Protein AF-A0A914KLW6-F1 (afdb_monomer)

Solvent-accessible surface area (backbone atoms only — not comparable to full-atom values): 11906 Å² total; per-residue (Å²): 136,83,78,80,79,63,74,63,76,73,44,50,66,56,51,54,53,54,47,56,51,49,51,58,55,52,60,71,69,57,53,72,72,57,55,52,54,49,50,52,50,40,46,67,31,39,57,83,74,47,96,54,75,96,74,85,73,64,61,69,48,52,77,71,60,40,61,71,58,46,62,56,53,62,75,66,64,84,83,85,78,64,71,90,79,74,72,66,49,58,65,52,53,57,49,54,38,60,66,51,86,58,61,93,44,75,67,54,60,73,56,62,49,78,46,82,42,82,47,81,72,53,60,62,59,51,51,53,55,45,32,75,70,47,48,60,64,32,38,39,32,48,42,49,41,50,75,56,82,61,60,65,59,57,51,50,53,52,39,55,29,76,62,38,97,47,38,45,64,54,89,72,58,54,66,60,48,97,86,60,46,70,78,85,68,57,82,63,56,80,79,74,113

Mean predicted aligned error: 11.91 Å

Organism: Meloidogyne incognita (NCBI:txid6306)

Secondary structure (DSSP, 8-state):
--PPPPTHHHHHHHHHHHHHHHHHHHHTTS-HHHHHHHHHHHHHHHTTTS-S-TTS--HHHHHTT-HHHHHHHGGGPPP----SS---SHHHHHHHS---SS-SSHHHHHS--EEEEEE-S-HHHHHHHHHHH--TTSEEEEEE-TT---HHHHHHHHHHHHT-TTEE--SS-----TT--S----TTHHHH-

InterPro domains:
  IPR003406 Glycosyl transferase, family 14 [PF02485] (113-181)

Sequence (193 aa):
MIFPTSPIQVLLPQIVKSETKKENESKNNLKNGDLEKINEKIWNSIKNEIGHDKERIDCKKIIKGDESYVKLEAKSRLTYTDPTNLLMDCKSIKERNYFLEKPLSAEEGKYPLAYAKIVYESYRFLEAEFATNYHPQNWYCFAVDSKLEDEHFFQRIKALAKCFPNVIVPTKRYPVDSNGSFPIYCDLFSEIF

Structure (mmCIF, N/CA/C/O backbone):
data_AF-A0A914KLW6-F1
#
_entry.id   AF-A0A914KLW6-F1
#
loop_
_atom_site.group_PDB
_atom_site.id
_atom_site.type_symbol
_atom_site.label_atom_id
_atom_site.label_alt_id
_atom_site.label_comp_id
_atom_site.label_asym_id
_atom_site.label_entity_id
_atom_site.label_seq_id
_atom_site.pdbx_PDB_ins_code
_atom_site.Cartn_x
_atom_site.Cartn_y
_atom_site.Cartn_z
_atom_site.occupancy
_atom_site.B_iso_or_equiv
_atom_site.auth_seq_id
_atom_site.auth_comp_id
_atom_site.auth_asym_id
_atom_site.auth_atom_id
_atom_site.pdbx_PDB_model_num
ATOM 1 N N . MET A 1 1 ? -33.034 34.322 -21.729 1.00 32.62 1 MET A N 1
ATOM 2 C CA . MET A 1 1 ? -33.047 32.850 -21.849 1.00 32.62 1 MET A CA 1
ATOM 3 C C . MET A 1 1 ? -32.908 32.278 -20.451 1.00 32.62 1 MET A C 1
ATOM 5 O O . MET A 1 1 ? -31.902 32.537 -19.807 1.00 32.62 1 MET A O 1
ATOM 9 N N . ILE A 1 2 ? -33.955 31.626 -19.950 1.00 36.00 2 ILE A N 1
ATOM 10 C CA . ILE A 1 2 ? -33.973 30.966 -18.641 1.00 36.00 2 ILE A CA 1
ATOM 11 C C . ILE A 1 2 ? -33.525 29.528 -18.902 1.00 36.00 2 ILE A C 1
ATOM 13 O O . ILE A 1 2 ? -34.199 28.813 -19.640 1.00 36.00 2 ILE A O 1
ATOM 17 N N . PHE A 1 3 ? -32.371 29.127 -18.373 1.00 31.64 3 PHE A N 1
ATOM 18 C CA . PHE A 1 3 ? -31.964 27.723 -18.407 1.00 31.64 3 PHE A CA 1
ATOM 19 C C . PHE A 1 3 ? -32.866 26.939 -17.443 1.00 31.64 3 PHE A C 1
ATOM 21 O O . PHE A 1 3 ? -33.009 27.365 -16.293 1.00 31.64 3 PHE A O 1
ATOM 28 N N . PRO A 1 4 ? -33.497 25.828 -17.866 1.00 40.75 4 PRO A N 1
ATOM 29 C CA . PRO A 1 4 ? -34.246 24.989 -16.945 1.00 40.75 4 PRO A CA 1
ATOM 30 C C . PRO A 1 4 ? -33.264 24.391 -15.934 1.00 40.75 4 PRO A C 1
ATOM 32 O O . PRO A 1 4 ? -32.226 23.839 -16.301 1.00 40.75 4 PRO A O 1
ATOM 35 N N . THR A 1 5 ? -33.568 24.538 -14.648 1.00 44.38 5 THR A N 1
ATOM 36 C CA . THR A 1 5 ? -32.799 23.913 -13.576 1.00 44.38 5 THR A CA 1
ATOM 37 C C . THR A 1 5 ? -32.887 22.394 -13.715 1.00 44.38 5 THR A C 1
ATOM 39 O O . THR A 1 5 ? -33.970 21.816 -13.806 1.00 44.38 5 THR A O 1
ATOM 42 N N . SER A 1 6 ? -31.723 21.746 -13.771 1.00 44.47 6 SER A N 1
ATOM 43 C CA . SER A 1 6 ? -31.603 20.290 -13.837 1.00 44.47 6 SER A CA 1
ATOM 44 C C . SER A 1 6 ? -32.302 19.630 -12.629 1.00 44.47 6 SER A C 1
ATOM 46 O O . SER A 1 6 ? -32.130 20.114 -11.504 1.00 44.47 6 SER A O 1
ATOM 48 N N . PRO A 1 7 ? -33.030 18.505 -12.806 1.00 50.50 7 PRO A N 1
ATOM 49 C CA . PRO A 1 7 ? -33.687 17.759 -11.720 1.00 50.50 7 PRO A CA 1
ATOM 50 C C . PRO A 1 7 ? -32.747 17.337 -10.576 1.00 50.50 7 PRO A C 1
ATOM 52 O O . PRO A 1 7 ? -33.195 17.037 -9.470 1.00 50.50 7 PRO A O 1
ATOM 55 N N . ILE A 1 8 ? -31.435 17.342 -10.830 1.00 49.97 8 ILE A N 1
ATOM 56 C CA . ILE A 1 8 ? -30.377 16.952 -9.891 1.00 49.97 8 ILE A CA 1
ATOM 57 C C . ILE A 1 8 ? -30.377 17.837 -8.629 1.00 49.97 8 ILE A C 1
ATOM 59 O O . ILE A 1 8 ? -30.182 17.325 -7.526 1.00 49.97 8 ILE A O 1
ATOM 63 N N . GLN A 1 9 ? -30.686 19.136 -8.743 1.00 49.47 9 GLN A N 1
ATOM 64 C CA . GLN A 1 9 ? -30.630 20.067 -7.603 1.00 49.47 9 GLN A CA 1
ATOM 65 C C . GLN A 1 9 ? -31.695 19.776 -6.523 1.00 49.47 9 GLN A C 1
ATOM 67 O O . GLN A 1 9 ? -31.505 20.122 -5.359 1.00 49.47 9 GLN A O 1
ATOM 72 N N . VAL A 1 10 ? -32.809 19.131 -6.894 1.00 52.22 10 VAL A N 1
ATOM 73 C CA . VAL A 1 10 ? -33.928 18.810 -5.983 1.00 52.22 10 VAL A CA 1
ATOM 74 C C . VAL A 1 10 ? -33.718 17.462 -5.277 1.00 52.22 10 VAL A C 1
ATOM 76 O O . VAL A 1 10 ? -34.224 17.248 -4.175 1.00 52.22 10 VAL A O 1
ATOM 79 N N . LEU A 1 11 ? -32.936 16.562 -5.881 1.00 50.84 11 LEU A N 1
ATOM 80 C CA . LEU A 1 11 ? -32.676 15.210 -5.376 1.00 50.84 11 LEU A CA 1
ATOM 81 C C . LEU A 1 11 ? -31.502 15.136 -4.389 1.00 50.84 11 LEU A C 1
ATOM 83 O O . LEU A 1 11 ? -31.532 14.283 -3.504 1.00 50.84 11 LEU A O 1
ATOM 87 N N . LEU A 1 12 ? -30.520 16.045 -4.467 1.00 52.78 12 LEU A N 1
ATOM 88 C CA . LEU A 1 12 ? -29.364 16.074 -3.552 1.00 52.78 12 LEU A CA 1
ATOM 89 C C . LEU A 1 12 ? -29.751 16.001 -2.058 1.00 52.78 12 LEU A C 1
ATOM 91 O O . LEU A 1 12 ? -29.212 15.155 -1.349 1.00 52.78 12 LEU A O 1
ATOM 95 N N . PRO A 1 13 ? -30.706 16.804 -1.544 1.00 56.41 13 PRO A N 1
ATOM 96 C CA . PRO A 1 13 ? -31.060 16.772 -0.123 1.00 56.41 13 PRO A CA 1
ATOM 97 C C . PRO A 1 13 ? -31.747 15.469 0.312 1.00 56.41 13 PRO A C 1
ATOM 99 O O . PRO A 1 13 ? -31.635 15.071 1.470 1.00 56.41 13 PRO A O 1
ATOM 102 N N . GLN A 1 14 ? -32.484 14.815 -0.593 1.00 62.28 14 GLN A N 1
ATOM 103 C CA . GLN A 1 14 ? -33.165 13.540 -0.334 1.00 62.28 14 GLN A CA 1
ATOM 104 C C . GLN A 1 14 ? -32.163 12.378 -0.346 1.00 62.28 14 GLN A C 1
ATOM 106 O O . GLN A 1 14 ? -32.221 11.513 0.527 1.00 62.28 14 GLN A O 1
ATOM 111 N N . ILE A 1 15 ? -31.202 12.412 -1.277 1.00 55.88 15 ILE A N 1
ATOM 112 C CA . ILE A 1 15 ? -30.085 11.465 -1.358 1.00 55.88 15 ILE A CA 1
ATOM 113 C C . ILE A 1 15 ? -29.241 11.558 -0.083 1.00 55.88 15 ILE A C 1
ATOM 115 O O . ILE A 1 15 ? -29.131 10.562 0.626 1.00 55.88 15 ILE A O 1
ATOM 119 N N . VAL A 1 16 ? -28.808 12.763 0.304 1.00 63.12 16 VAL A N 1
ATOM 120 C CA . VAL A 1 16 ? -28.011 13.001 1.524 1.00 63.12 16 VAL A CA 1
ATOM 121 C C . VAL A 1 16 ? -28.753 12.558 2.796 1.00 63.12 16 VAL A C 1
ATOM 123 O O . VAL A 1 16 ? -28.163 11.955 3.695 1.00 63.12 16 VAL A O 1
ATOM 126 N N . LYS A 1 17 ? -30.072 12.788 2.895 1.00 66.06 17 LYS A N 1
ATOM 127 C CA . LYS A 1 17 ? -30.888 12.294 4.026 1.00 66.06 17 LYS A CA 1
ATOM 128 C C . LYS A 1 17 ? -31.033 10.768 4.042 1.00 66.06 17 LYS A C 1
ATOM 130 O O . LYS A 1 17 ? -31.065 10.162 5.111 1.00 66.06 17 LYS A O 1
ATOM 135 N N . SER A 1 18 ? -31.136 10.138 2.872 1.00 55.56 18 SER A N 1
ATOM 136 C CA . SER A 1 18 ? -31.194 8.676 2.757 1.00 55.56 18 SER A CA 1
ATOM 137 C C . SER A 1 18 ? -29.849 8.015 3.079 1.00 55.56 18 SER A C 1
ATOM 139 O O . SER A 1 18 ? -29.825 6.965 3.716 1.00 55.56 18 SER A O 1
ATOM 141 N N . GLU A 1 19 ? -28.739 8.663 2.717 1.00 61.16 19 GLU A N 1
ATOM 142 C CA . GLU A 1 19 ? -27.373 8.232 3.019 1.00 61.16 19 GLU A CA 1
ATOM 143 C C . GLU A 1 19 ? -27.079 8.356 4.513 1.00 61.16 19 GLU A C 1
ATOM 145 O O . GLU A 1 19 ? -26.687 7.375 5.130 1.00 61.16 19 GLU A O 1
ATOM 150 N N . THR A 1 20 ? -27.391 9.496 5.136 1.00 55.06 20 THR A N 1
ATOM 151 C CA . THR A 1 20 ? -27.219 9.691 6.592 1.00 55.06 20 THR A CA 1
ATOM 152 C C . THR A 1 20 ? -28.045 8.720 7.440 1.00 55.06 20 THR A C 1
ATOM 154 O O . THR A 1 20 ? -27.586 8.268 8.490 1.00 55.06 20 THR A O 1
ATOM 157 N N . LYS A 1 21 ? -29.252 8.342 6.996 1.00 59.78 21 LYS A N 1
ATOM 158 C CA . LYS A 1 21 ? -30.056 7.316 7.678 1.00 59.78 21 LYS A CA 1
ATOM 159 C C . LYS A 1 21 ? -29.432 5.918 7.547 1.00 59.78 21 LYS A C 1
ATOM 161 O O . LYS A 1 21 ? -29.350 5.208 8.546 1.00 59.78 21 LYS A O 1
ATOM 166 N N . LYS A 1 22 ? -28.934 5.560 6.358 1.00 56.97 22 LYS A N 1
ATOM 167 C CA . LYS A 1 22 ? -28.226 4.290 6.105 1.00 56.97 22 LYS A CA 1
ATOM 168 C C . LYS A 1 22 ? -26.886 4.207 6.839 1.00 56.97 22 LYS A C 1
ATOM 170 O O . LYS A 1 22 ? -26.521 3.146 7.333 1.00 56.97 22 LYS A O 1
ATOM 175 N N . GLU A 1 23 ? -26.175 5.323 6.970 1.00 50.00 23 GLU A N 1
ATOM 176 C CA . GLU A 1 23 ? -24.913 5.410 7.708 1.00 50.00 23 GLU A CA 1
ATOM 177 C C . GLU A 1 23 ? -25.120 5.161 9.213 1.00 50.00 23 GLU A C 1
ATOM 179 O O . GLU A 1 23 ? -24.320 4.477 9.849 1.00 50.00 23 GLU A O 1
ATOM 184 N N . ASN A 1 24 ? -26.233 5.643 9.777 1.00 50.47 24 ASN A N 1
ATOM 185 C CA . ASN A 1 24 ? -26.613 5.383 11.170 1.00 50.47 24 ASN A CA 1
ATOM 186 C C . ASN A 1 24 ? -27.075 3.932 11.407 1.00 50.47 24 ASN A C 1
ATOM 188 O O . ASN A 1 24 ? -26.832 3.387 12.481 1.00 50.47 24 ASN A O 1
ATOM 192 N N . GLU A 1 25 ? -27.690 3.279 10.416 1.00 51.94 25 GLU A N 1
ATOM 193 C CA . GLU A 1 25 ? -28.012 1.842 10.475 1.00 51.94 25 GLU A CA 1
ATOM 194 C C . GLU A 1 25 ? -26.761 0.958 10.319 1.00 51.94 25 GLU A C 1
ATOM 196 O O . GLU A 1 25 ? -26.616 -0.027 11.039 1.00 51.94 25 GLU A O 1
ATOM 201 N N . SER A 1 26 ? -25.809 1.339 9.461 1.00 51.53 26 SER A N 1
ATOM 202 C CA . SER A 1 26 ? -24.537 0.622 9.285 1.00 51.53 26 SER A CA 1
ATOM 203 C C . SER A 1 26 ? -23.619 0.740 10.515 1.00 51.53 26 SER A C 1
ATOM 205 O O . SER A 1 26 ? -23.047 -0.255 10.966 1.00 51.53 26 SER A O 1
ATOM 207 N N . LYS A 1 27 ? -23.569 1.918 11.161 1.00 49.56 27 LYS A N 1
ATOM 208 C CA . LYS A 1 27 ? -22.865 2.124 12.445 1.00 49.56 27 LYS A CA 1
ATOM 209 C C . LYS A 1 27 ? -23.425 1.274 13.592 1.00 49.56 27 LYS A C 1
ATOM 211 O O . LYS A 1 27 ? -22.680 0.946 14.507 1.00 49.56 27 LYS A O 1
ATOM 216 N N . ASN A 1 28 ? -24.697 0.873 13.533 1.00 49.56 28 ASN A N 1
ATOM 217 C CA . ASN A 1 28 ? -25.302 -0.024 14.524 1.00 49.56 28 ASN A CA 1
ATOM 218 C C . ASN A 1 28 ? -24.965 -1.511 14.299 1.00 49.56 28 ASN A C 1
ATOM 220 O O . ASN A 1 28 ? -25.184 -2.318 15.203 1.00 49.56 28 ASN A O 1
ATOM 224 N N . ASN A 1 29 ? -24.420 -1.882 13.133 1.00 54.28 29 ASN A N 1
ATOM 225 C CA . ASN A 1 29 ? -24.126 -3.276 12.782 1.00 54.28 29 ASN A CA 1
ATOM 226 C C . ASN A 1 29 ? -22.662 -3.693 13.018 1.00 54.28 29 ASN A C 1
ATOM 228 O O . ASN A 1 29 ? -22.408 -4.885 13.193 1.00 54.28 29 ASN A O 1
ATOM 232 N N . LEU A 1 30 ? -21.706 -2.758 13.100 1.00 54.00 30 LEU A N 1
ATOM 233 C CA . LEU A 1 30 ? -20.368 -3.046 13.634 1.00 54.00 30 LEU A CA 1
ATOM 234 C C . LEU A 1 30 ? -20.379 -2.888 15.156 1.00 54.00 30 LEU A C 1
ATOM 236 O O . LEU A 1 30 ? -20.439 -1.779 15.684 1.00 54.00 30 LEU A O 1
ATOM 240 N N . LYS A 1 31 ? -20.294 -4.002 15.888 1.00 57.22 31 LYS A N 1
ATOM 241 C CA . LYS A 1 31 ? -20.135 -3.947 17.345 1.00 57.22 31 LYS A CA 1
ATOM 242 C C . LYS A 1 31 ? -18.782 -3.306 17.666 1.00 57.22 31 LYS A C 1
ATOM 244 O O . LYS A 1 31 ? -17.772 -3.676 17.074 1.00 57.22 31 LYS A O 1
ATOM 249 N N . ASN A 1 32 ? -18.736 -2.412 18.658 1.00 56.81 32 ASN A N 1
ATOM 250 C CA . ASN A 1 32 ? -17.500 -1.743 19.104 1.00 56.81 32 ASN A CA 1
ATOM 251 C C . ASN A 1 32 ? -16.319 -2.712 19.346 1.00 56.81 32 ASN A C 1
ATOM 253 O O . ASN A 1 32 ? -15.172 -2.350 19.106 1.00 56.81 32 ASN A O 1
ATOM 257 N N . GLY A 1 33 ? -16.596 -3.960 19.743 1.00 58.53 33 GLY A N 1
ATOM 258 C CA . GLY A 1 33 ? -15.572 -4.991 19.944 1.00 58.53 33 GLY A CA 1
ATOM 259 C C . GLY A 1 33 ? -14.925 -5.548 18.666 1.00 58.53 33 GLY A C 1
ATOM 260 O O . GLY A 1 33 ? -13.844 -6.125 18.749 1.00 58.53 33 GLY A O 1
ATOM 261 N N . ASP A 1 34 ? -15.534 -5.393 17.488 1.00 70.25 34 ASP A N 1
ATOM 262 C CA . ASP A 1 34 ? -14.928 -5.818 16.216 1.00 70.25 34 ASP A CA 1
ATOM 263 C C . ASP A 1 34 ? -13.919 -4.777 15.712 1.00 70.25 34 ASP A C 1
ATOM 265 O O . ASP A 1 34 ? -12.837 -5.137 15.247 1.00 70.25 34 ASP A O 1
ATOM 269 N N . LEU A 1 35 ? -14.218 -3.488 15.904 1.00 67.12 35 LEU A N 1
ATOM 270 C CA . LEU A 1 35 ? -13.301 -2.381 15.615 1.00 67.12 35 LEU A CA 1
ATOM 271 C C . LEU A 1 35 ? -12.054 -2.426 16.504 1.00 67.12 35 LEU A C 1
ATOM 273 O O . LEU A 1 35 ? -10.942 -2.220 16.026 1.00 67.12 35 LEU A O 1
ATOM 277 N N . GLU A 1 36 ? -12.221 -2.748 17.785 1.00 74.69 36 GLU A N 1
ATOM 278 C CA . GLU A 1 36 ? -11.111 -2.851 18.735 1.00 74.69 36 GLU A CA 1
ATOM 279 C C . GLU A 1 36 ? -10.142 -3.986 18.360 1.00 74.69 36 GLU A C 1
ATOM 281 O O . GLU A 1 36 ? -8.925 -3.801 18.355 1.00 74.69 36 GLU A O 1
ATOM 286 N N . LYS A 1 37 ? -10.672 -5.132 17.912 1.00 75.00 37 LYS A N 1
ATOM 287 C CA . LYS A 1 37 ? -9.861 -6.248 17.393 1.00 75.00 37 LYS A CA 1
ATOM 288 C C . LYS A 1 37 ? -9.126 -5.894 16.103 1.00 75.00 37 LYS A C 1
ATOM 290 O O . LYS A 1 37 ? -7.990 -6.326 15.917 1.00 75.00 37 LYS A O 1
ATOM 295 N N . ILE A 1 38 ? -9.767 -5.148 15.203 1.00 73.44 38 ILE A N 1
ATOM 296 C CA . ILE A 1 38 ? -9.141 -4.675 13.962 1.00 73.44 38 ILE A CA 1
ATOM 297 C C . ILE A 1 38 ? -7.999 -3.708 14.289 1.00 73.44 38 ILE A C 1
ATOM 299 O O . ILE A 1 38 ? -6.893 -3.890 13.787 1.00 73.44 38 ILE A O 1
ATOM 303 N N . ASN A 1 39 ? -8.228 -2.748 15.188 1.00 75.12 39 ASN A N 1
ATOM 304 C CA . ASN A 1 39 ? -7.211 -1.788 15.618 1.00 75.12 39 ASN A CA 1
ATOM 305 C C . ASN A 1 39 ? -5.997 -2.475 16.254 1.00 75.12 39 ASN A C 1
ATOM 307 O O . ASN A 1 39 ? -4.862 -2.129 15.931 1.00 75.12 39 ASN A O 1
ATOM 311 N N . GLU A 1 40 ? -6.211 -3.486 17.099 1.00 78.75 40 GLU A N 1
ATOM 312 C CA . GLU A 1 40 ? -5.115 -4.267 17.680 1.00 78.75 40 GLU A CA 1
ATOM 313 C C . GLU A 1 40 ? -4.341 -5.066 16.623 1.00 78.75 40 GLU A C 1
ATOM 315 O O . GLU A 1 40 ? -3.112 -5.132 16.676 1.00 78.75 40 GLU A O 1
ATOM 320 N N . LYS A 1 41 ? -5.015 -5.643 15.620 1.00 74.56 41 LYS A N 1
ATOM 321 C CA . LYS A 1 41 ? -4.326 -6.308 14.502 1.00 74.56 41 LYS A CA 1
ATOM 322 C C . LYS A 1 41 ? -3.478 -5.325 13.695 1.00 74.56 41 LYS A C 1
ATOM 324 O O . LYS A 1 41 ? -2.305 -5.607 13.468 1.00 74.56 41 LYS A O 1
ATOM 329 N N . ILE A 1 42 ? -4.041 -4.171 13.330 1.00 74.88 42 ILE A N 1
ATOM 330 C CA . ILE A 1 42 ? -3.323 -3.101 12.621 1.00 74.88 42 ILE A CA 1
ATOM 331 C C . ILE A 1 42 ? -2.087 -2.682 13.420 1.00 74.88 42 ILE A C 1
ATOM 333 O O . ILE A 1 42 ? -0.983 -2.683 12.880 1.00 74.88 42 ILE A O 1
ATOM 337 N N . TRP A 1 43 ? -2.256 -2.387 14.715 1.00 71.94 43 TRP A N 1
ATOM 338 C CA . TRP A 1 43 ? -1.163 -1.983 15.599 1.00 71.94 43 TRP A CA 1
ATOM 339 C C . TRP A 1 43 ? -0.047 -3.031 15.645 1.00 71.94 43 TRP A C 1
ATOM 341 O O . TRP A 1 43 ? 1.130 -2.703 15.507 1.00 71.94 43 TRP A O 1
ATOM 351 N N . ASN A 1 44 ? -0.406 -4.306 15.797 1.00 72.25 44 ASN A N 1
ATOM 352 C CA . ASN A 1 44 ? 0.567 -5.390 15.869 1.00 72.25 44 ASN A CA 1
ATOM 353 C C . ASN A 1 44 ? 1.352 -5.606 14.567 1.00 72.25 44 ASN A C 1
ATOM 355 O O . ASN A 1 44 ? 2.504 -6.031 14.656 1.00 72.25 44 ASN A O 1
ATOM 359 N N . SER A 1 45 ? 0.771 -5.292 13.406 1.00 65.56 45 SER A N 1
ATOM 360 C CA . SER A 1 45 ? 1.467 -5.341 12.113 1.00 65.56 45 SER A CA 1
ATOM 361 C C . SER A 1 45 ? 2.486 -4.213 11.945 1.00 65.56 45 SER A C 1
ATOM 363 O O . SER A 1 45 ? 3.565 -4.446 11.410 1.00 65.56 45 SER A O 1
ATOM 365 N N . ILE A 1 46 ? 2.190 -3.005 12.438 1.00 67.81 46 ILE A N 1
ATOM 366 C CA . ILE A 1 46 ? 3.045 -1.829 12.198 1.00 67.81 46 ILE A CA 1
ATOM 367 C C . ILE A 1 46 ? 4.066 -1.563 13.311 1.00 67.81 46 ILE A C 1
ATOM 369 O O . ILE A 1 46 ? 5.102 -0.962 13.040 1.00 67.81 46 ILE A O 1
ATOM 373 N N . LYS A 1 47 ? 3.827 -2.026 14.548 1.00 66.56 47 LYS A N 1
ATOM 374 C CA . LYS A 1 47 ? 4.621 -1.673 15.748 1.00 66.56 47 LYS A CA 1
ATOM 375 C C . LYS A 1 47 ? 6.134 -1.905 15.645 1.00 66.56 47 LYS A C 1
ATOM 377 O O . LYS A 1 47 ? 6.880 -1.293 16.393 1.00 66.56 47 LYS A O 1
ATOM 382 N N . ASN A 1 48 ? 6.579 -2.805 14.767 1.00 61.16 48 ASN A N 1
ATOM 383 C CA . ASN A 1 48 ? 7.998 -3.127 14.594 1.00 61.16 48 ASN A CA 1
ATOM 384 C C . ASN A 1 48 ? 8.677 -2.281 13.501 1.00 61.16 48 ASN A C 1
ATOM 386 O O . ASN A 1 48 ? 9.901 -2.266 13.421 1.00 61.16 48 ASN A O 1
ATOM 390 N N . GLU A 1 49 ? 7.902 -1.608 12.647 1.00 60.25 49 GLU A N 1
ATOM 391 C CA . GLU A 1 49 ? 8.414 -0.761 11.560 1.00 60.25 49 GLU A CA 1
ATOM 392 C C . GLU A 1 49 ? 8.509 0.708 11.970 1.00 60.25 49 GLU A C 1
ATOM 394 O O . GLU A 1 49 ? 9.437 1.422 11.591 1.00 60.25 49 GLU A O 1
ATOM 399 N N . ILE A 1 50 ? 7.565 1.157 12.791 1.00 58.44 50 ILE A N 1
ATOM 400 C CA . ILE A 1 50 ? 7.679 2.415 13.513 1.00 58.44 50 ILE A CA 1
ATOM 401 C C . ILE A 1 50 ? 8.598 2.174 14.711 1.00 58.44 50 ILE A C 1
ATOM 403 O O . ILE A 1 50 ? 8.178 1.611 15.714 1.00 58.44 50 ILE A O 1
ATOM 407 N N . GLY A 1 51 ? 9.854 2.626 14.636 1.00 47.97 51 GLY A N 1
ATOM 408 C CA . GLY A 1 51 ? 10.764 2.748 15.788 1.00 47.97 51 GLY A CA 1
ATOM 409 C C . GLY A 1 51 ? 10.300 3.817 16.789 1.00 47.97 51 GLY A C 1
ATOM 410 O O . GLY A 1 51 ? 11.084 4.646 17.239 1.00 47.97 51 GLY A O 1
ATOM 411 N N . HIS A 1 52 ? 9.000 3.853 17.059 1.00 51.44 52 HIS A N 1
ATOM 412 C CA . HIS A 1 52 ? 8.302 4.838 17.851 1.00 51.44 52 HIS A CA 1
ATOM 413 C C . HIS A 1 52 ? 7.453 4.111 18.883 1.00 51.44 52 HIS A C 1
ATOM 415 O O . HIS A 1 52 ? 6.575 3.320 18.538 1.00 51.44 52 HIS A O 1
ATOM 421 N N . ASP A 1 53 ? 7.686 4.443 20.151 1.00 52.78 53 ASP A N 1
ATOM 422 C CA . ASP A 1 53 ? 6.709 4.194 21.200 1.00 52.78 53 ASP A CA 1
ATOM 423 C C . ASP A 1 53 ? 5.358 4.781 20.773 1.00 52.78 53 ASP A C 1
ATOM 425 O O . ASP A 1 53 ? 5.296 5.860 20.171 1.00 52.78 53 ASP A O 1
ATOM 429 N N . LYS A 1 54 ? 4.287 4.056 21.095 1.00 48.62 54 LYS A N 1
ATOM 430 C CA . LYS A 1 54 ? 2.863 4.234 20.733 1.00 48.62 54 LYS A CA 1
ATOM 431 C C . LYS A 1 54 ? 2.265 5.628 21.025 1.00 48.62 54 LYS A C 1
ATOM 433 O O . LYS A 1 54 ? 1.073 5.837 20.835 1.00 48.62 54 LYS A O 1
ATOM 438 N N . GLU A 1 55 ? 3.066 6.589 21.475 1.00 58.62 55 GLU A N 1
ATOM 439 C CA . GLU A 1 55 ? 2.637 7.699 22.325 1.00 58.62 55 GLU A CA 1
ATOM 440 C C . GLU A 1 55 ? 3.045 9.100 21.844 1.00 58.62 55 GLU A C 1
ATOM 442 O O . GLU A 1 55 ? 2.689 10.076 22.499 1.00 58.62 55 GLU A O 1
ATOM 447 N N . ARG A 1 56 ? 3.755 9.271 20.717 1.00 66.50 56 ARG A N 1
ATOM 448 C CA . ARG A 1 56 ? 4.207 10.629 20.342 1.00 66.50 56 ARG A CA 1
ATOM 449 C C . ARG A 1 56 ? 3.103 11.522 19.757 1.00 66.50 56 ARG A C 1
ATOM 451 O O . ARG A 1 56 ? 3.148 12.727 19.971 1.00 66.50 56 ARG A O 1
ATOM 458 N N . ILE A 1 57 ? 2.122 10.964 19.038 1.00 80.12 57 ILE A N 1
ATOM 459 C CA . ILE A 1 57 ? 1.149 11.762 18.270 1.00 80.12 57 ILE A CA 1
ATOM 460 C C . ILE A 1 57 ? -0.303 11.444 18.658 1.00 80.12 57 ILE A C 1
ATOM 462 O O . ILE A 1 57 ? -0.819 10.362 18.387 1.00 80.12 57 ILE A O 1
ATOM 466 N N . ASP A 1 58 ? -0.998 12.430 19.225 1.00 85.75 58 ASP A N 1
ATOM 467 C CA . ASP A 1 58 ? -2.434 12.404 19.500 1.00 85.75 58 ASP A CA 1
ATOM 468 C C . ASP A 1 58 ? -3.224 12.814 18.244 1.00 85.75 58 ASP A C 1
ATOM 470 O O . ASP A 1 58 ? -3.492 13.995 17.982 1.00 85.75 58 ASP A O 1
ATOM 474 N N . CYS A 1 59 ? -3.637 11.812 17.462 1.00 85.06 59 CYS A N 1
ATOM 475 C CA . CYS A 1 59 ? -4.435 12.013 16.251 1.00 85.06 59 CYS A CA 1
ATOM 476 C C . CYS A 1 59 ? -5.751 12.758 16.518 1.00 85.06 59 CYS A C 1
ATOM 478 O O . CYS A 1 59 ? -6.233 13.479 15.645 1.00 85.06 59 CYS A O 1
ATOM 480 N N . LYS A 1 60 ? -6.341 12.634 17.716 1.00 90.69 60 LYS A N 1
ATOM 481 C CA . LYS A 1 60 ? -7.605 13.305 18.044 1.00 90.69 60 LYS A CA 1
ATOM 482 C C . LYS A 1 60 ? -7.409 14.813 18.140 1.00 90.69 60 LYS A C 1
ATOM 484 O O . LYS A 1 60 ? -8.276 15.553 17.679 1.00 90.69 60 LYS A O 1
ATOM 489 N N . LYS A 1 61 ? -6.290 15.275 18.704 1.00 91.19 61 LYS A N 1
ATOM 490 C CA . LYS A 1 61 ? -5.939 16.705 18.731 1.00 91.19 61 LYS A CA 1
ATOM 491 C C . LYS A 1 61 ? -5.657 17.252 17.336 1.00 91.19 61 LYS A C 1
ATOM 493 O O . LYS A 1 61 ? -6.138 18.334 17.011 1.00 91.19 61 LYS A O 1
ATOM 498 N N . ILE A 1 62 ? -4.961 16.482 16.496 1.00 90.81 62 ILE A N 1
ATOM 499 C CA . ILE A 1 62 ? -4.685 16.869 15.103 1.00 90.81 62 ILE A CA 1
ATOM 500 C C . ILE A 1 62 ? -5.981 16.993 14.298 1.00 90.81 62 ILE A C 1
ATOM 502 O O . ILE A 1 62 ? -6.223 18.034 13.697 1.00 90.81 62 ILE A O 1
ATOM 506 N N . ILE A 1 63 ? -6.844 15.971 14.322 1.00 93.12 63 ILE A N 1
ATOM 507 C CA . ILE A 1 63 ? -8.109 15.958 13.565 1.00 93.12 63 ILE A CA 1
ATOM 508 C C . ILE A 1 63 ? -9.044 17.083 14.025 1.00 93.12 63 ILE A C 1
ATOM 510 O O . ILE A 1 63 ? -9.767 17.660 13.217 1.00 93.12 63 ILE A O 1
ATOM 514 N N . LYS A 1 64 ? -9.023 17.426 15.319 1.00 95.38 64 LYS A N 1
ATOM 515 C CA . LYS A 1 64 ? -9.792 18.551 15.868 1.00 95.38 64 LYS A CA 1
ATOM 516 C C . LYS A 1 64 ? -9.190 19.928 15.569 1.00 95.38 64 LYS A C 1
ATOM 518 O O . LYS A 1 64 ? -9.828 20.923 15.900 1.00 95.38 64 LYS A O 1
ATOM 523 N N . GLY A 1 65 ? -8.002 19.996 14.968 1.00 92.56 65 GLY A N 1
ATOM 524 C CA . GLY A 1 65 ? -7.356 21.253 14.603 1.00 92.56 65 GLY A CA 1
ATOM 525 C C . GLY A 1 65 ? -6.764 22.023 15.785 1.00 92.56 65 GLY A C 1
ATOM 526 O O . GLY A 1 65 ? -6.773 23.249 15.769 1.00 92.56 65 GLY A O 1
ATOM 527 N N . ASP A 1 66 ? -6.257 21.339 16.816 1.00 96.31 66 ASP A N 1
ATOM 528 C CA . ASP A 1 66 ? -5.514 21.998 17.899 1.00 96.31 66 ASP A CA 1
ATOM 529 C C . ASP A 1 66 ? -4.210 22.599 17.350 1.00 96.31 66 ASP A C 1
ATOM 531 O O . ASP A 1 66 ? -3.189 21.921 17.221 1.00 96.31 66 ASP A O 1
ATOM 535 N N . GLU A 1 67 ? -4.241 23.889 17.009 1.00 95.19 67 GLU A N 1
ATOM 536 C CA . GLU A 1 67 ? -3.103 24.582 16.406 1.00 95.19 67 GLU A CA 1
ATOM 537 C C . GLU A 1 67 ? -1.838 24.529 17.262 1.00 95.19 67 GLU A C 1
ATOM 539 O O . GLU A 1 67 ? -0.732 24.465 16.723 1.00 95.19 67 GLU A O 1
ATOM 544 N N . SER A 1 68 ? -1.988 24.599 18.588 1.00 94.38 68 SER A N 1
ATOM 545 C CA . SER A 1 68 ? -0.854 24.608 19.511 1.00 94.38 68 SER A CA 1
ATOM 546 C C . SER A 1 68 ? -0.124 23.269 19.470 1.00 94.38 68 SER A C 1
ATOM 548 O O . SER A 1 68 ? 1.104 23.224 19.364 1.00 94.38 68 SER A O 1
ATOM 550 N N . TYR A 1 69 ? -0.902 22.187 19.440 1.00 91.94 69 TYR A N 1
ATOM 551 C CA . TYR A 1 69 ? -0.407 20.829 19.333 1.00 91.94 69 TYR A CA 1
ATOM 552 C C . TYR A 1 69 ? 0.181 20.544 17.946 1.00 91.94 69 TYR A C 1
ATOM 554 O O . TYR A 1 69 ? 1.303 20.055 17.839 1.00 91.94 69 TYR A O 1
ATOM 562 N N . VAL A 1 70 ? -0.509 20.937 16.871 1.00 91.31 70 VAL A N 1
ATOM 563 C CA . VAL A 1 70 ? -0.025 20.751 15.492 1.00 91.31 70 VAL A CA 1
ATOM 564 C C . VAL A 1 70 ? 1.305 21.476 15.268 1.00 91.31 70 VAL A C 1
ATOM 566 O O . VAL A 1 70 ? 2.230 20.899 14.697 1.00 91.31 70 VAL A O 1
ATOM 569 N N . LYS A 1 71 ? 1.446 22.720 15.748 1.00 92.06 71 LYS A N 1
ATOM 570 C CA . LYS A 1 71 ? 2.705 23.484 15.648 1.00 92.06 71 LYS A CA 1
ATOM 571 C C . LYS A 1 71 ? 3.838 22.845 16.453 1.00 92.06 71 LYS A C 1
ATOM 573 O O . LYS A 1 71 ? 4.996 22.967 16.055 1.00 92.06 71 LYS A O 1
ATOM 578 N N . LEU A 1 72 ? 3.528 22.198 17.578 1.00 89.31 72 LEU A N 1
ATOM 579 C CA . LEU A 1 72 ? 4.507 21.471 18.382 1.00 89.31 72 LEU A CA 1
ATOM 580 C C . LEU A 1 72 ? 5.001 20.224 17.640 1.00 89.31 72 LEU A C 1
ATOM 582 O O . LEU A 1 72 ?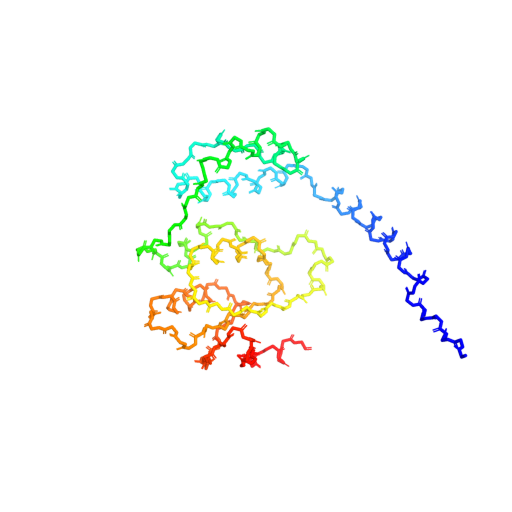 6.204 20.096 17.415 1.00 89.31 72 LEU A O 1
ATOM 586 N N . GLU A 1 73 ? 4.084 19.361 17.203 1.00 86.50 73 GLU A N 1
ATOM 587 C CA . GLU A 1 73 ? 4.424 18.098 16.535 1.00 86.50 73 GLU A CA 1
ATOM 588 C C . GLU A 1 73 ? 5.093 18.312 15.170 1.00 86.50 73 GLU A C 1
ATOM 590 O O . GLU A 1 73 ? 5.997 17.564 14.791 1.00 86.50 73 GLU A O 1
ATOM 595 N N . ALA A 1 74 ? 4.738 19.385 14.451 1.00 86.31 74 ALA A N 1
ATOM 596 C CA . ALA A 1 74 ? 5.347 19.730 13.166 1.00 86.31 74 ALA A CA 1
ATOM 597 C C . ALA A 1 74 ? 6.870 19.950 13.241 1.00 86.31 74 ALA A C 1
ATOM 599 O O . ALA A 1 74 ? 7.557 19.772 12.233 1.00 86.31 74 ALA A O 1
ATOM 600 N N . LYS A 1 75 ? 7.413 20.309 14.417 1.00 86.44 75 LYS A N 1
ATOM 601 C CA . LYS A 1 75 ? 8.864 20.474 14.632 1.00 86.44 75 LYS A CA 1
ATOM 602 C C . LYS A 1 75 ? 9.626 19.152 14.581 1.00 86.44 75 LYS A C 1
ATOM 604 O O . LYS A 1 75 ? 10.826 19.154 14.329 1.00 86.44 75 LYS A O 1
ATOM 609 N N . SER A 1 76 ? 8.943 18.037 14.813 1.00 80.50 76 SER A N 1
ATOM 610 C CA . SER A 1 76 ? 9.506 16.689 14.793 1.00 80.50 76 SER A CA 1
ATOM 611 C C . SER A 1 76 ? 8.810 15.820 13.759 1.00 80.50 76 SER A C 1
ATOM 613 O O . SER A 1 76 ? 8.331 14.729 14.066 1.00 80.50 76 SER A O 1
ATOM 615 N N . ARG A 1 77 ? 8.724 16.331 12.527 1.00 74.69 77 ARG A N 1
ATOM 616 C CA . ARG A 1 77 ? 8.131 15.589 11.419 1.00 74.69 77 ARG A CA 1
ATOM 617 C C . ARG A 1 77 ? 8.882 14.275 11.214 1.00 74.69 77 ARG A C 1
ATOM 619 O O . ARG A 1 77 ? 10.102 14.269 11.064 1.00 74.69 77 ARG A O 1
ATOM 626 N N . LEU A 1 78 ? 8.123 13.189 11.154 1.00 72.00 78 LEU A N 1
ATOM 627 C CA . LEU A 1 78 ? 8.639 11.885 10.773 1.00 72.00 78 LEU A CA 1
ATOM 628 C C . LEU A 1 78 ? 9.072 11.933 9.310 1.00 72.00 78 LEU A C 1
ATOM 630 O O . LEU A 1 78 ? 8.284 12.290 8.431 1.00 72.00 78 LEU A O 1
ATOM 634 N N . THR A 1 79 ? 10.330 11.600 9.056 1.00 70.31 79 THR A N 1
ATOM 635 C CA . THR A 1 79 ? 10.811 11.329 7.706 1.00 70.31 79 THR A CA 1
ATOM 636 C C . THR A 1 79 ? 10.635 9.847 7.426 1.00 70.31 79 THR A C 1
ATOM 638 O O . THR A 1 79 ? 10.858 9.000 8.289 1.00 70.31 79 THR A O 1
ATOM 641 N N . TYR A 1 80 ? 10.190 9.543 6.215 1.00 73.69 80 TYR A N 1
ATOM 642 C CA . TYR A 1 80 ? 9.970 8.183 5.769 1.00 73.69 80 TYR A CA 1
ATOM 643 C C . TYR A 1 80 ? 10.934 7.882 4.625 1.00 73.69 80 TYR A C 1
ATOM 645 O O . TYR A 1 80 ? 11.015 8.652 3.668 1.00 73.69 80 TYR A O 1
ATOM 653 N N . THR A 1 81 ? 11.672 6.784 4.737 1.00 80.00 81 THR A N 1
ATOM 654 C CA . THR A 1 81 ? 12.572 6.291 3.694 1.00 80.00 81 THR A CA 1
ATOM 655 C C . THR A 1 81 ? 12.164 4.875 3.317 1.00 80.00 81 THR A C 1
ATOM 657 O O . THR A 1 81 ? 11.916 4.036 4.184 1.00 80.00 81 THR A O 1
ATOM 660 N N . ASP A 1 82 ? 12.072 4.607 2.013 1.00 84.44 82 ASP A N 1
ATOM 661 C CA . ASP A 1 82 ? 11.745 3.269 1.520 1.00 84.44 82 ASP A CA 1
ATOM 662 C C . ASP A 1 82 ? 12.912 2.313 1.834 1.00 84.44 82 ASP A C 1
ATOM 664 O O . ASP A 1 82 ? 14.052 2.593 1.441 1.00 84.44 82 ASP A O 1
ATOM 668 N N . PRO A 1 83 ? 12.687 1.207 2.567 1.00 85.94 83 PRO A N 1
ATOM 669 C CA . PRO A 1 83 ? 13.749 0.263 2.882 1.00 85.94 83 PRO A CA 1
ATOM 670 C C . PRO A 1 83 ? 14.327 -0.369 1.612 1.00 85.94 83 PRO A C 1
ATOM 672 O O . PRO A 1 83 ? 13.602 -0.838 0.734 1.00 85.94 83 PRO A O 1
ATOM 675 N N . THR A 1 84 ? 15.655 -0.467 1.539 1.00 83.69 84 THR A N 1
ATOM 676 C CA . THR A 1 84 ? 16.369 -1.106 0.417 1.00 83.69 84 THR A CA 1
ATOM 677 C C . THR A 1 84 ? 16.185 -2.624 0.395 1.00 83.69 84 THR A C 1
ATOM 679 O O . THR A 1 84 ? 16.039 -3.214 -0.674 1.00 83.69 84 THR A O 1
ATOM 682 N N . ASN A 1 85 ? 16.097 -3.251 1.570 1.00 86.94 85 ASN A N 1
ATOM 683 C CA . ASN A 1 85 ? 15.872 -4.684 1.729 1.00 86.94 85 ASN A CA 1
ATOM 684 C C . ASN A 1 85 ? 14.501 -4.930 2.358 1.00 86.94 85 ASN A C 1
ATOM 686 O O . ASN A 1 85 ? 14.262 -4.553 3.503 1.00 86.94 85 ASN A O 1
ATOM 690 N N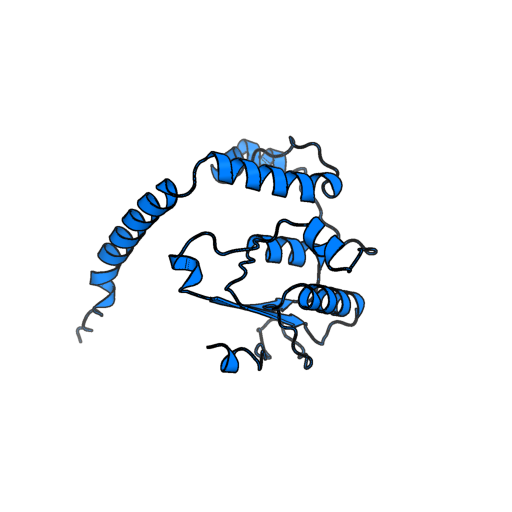 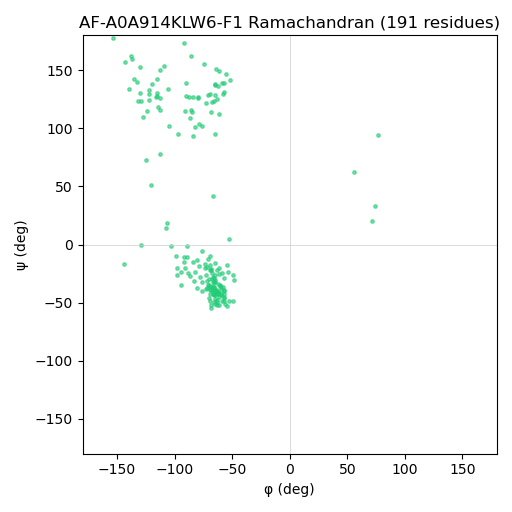. LEU A 1 86 ? 13.613 -5.576 1.606 1.00 90.00 86 LEU A N 1
ATOM 691 C CA . LEU A 1 86 ? 12.260 -5.902 2.040 1.00 90.00 86 LEU A CA 1
ATOM 692 C C . LEU A 1 86 ? 11.904 -7.309 1.554 1.00 90.00 86 LEU A C 1
ATOM 694 O O . LEU A 1 86 ? 12.152 -7.643 0.396 1.00 90.00 86 LEU A O 1
ATOM 698 N N . LEU A 1 87 ? 11.336 -8.140 2.428 1.00 93.75 87 LEU A N 1
ATOM 699 C CA . LEU A 1 87 ? 10.883 -9.482 2.054 1.00 93.75 87 LEU A CA 1
ATOM 700 C C . LEU A 1 87 ? 9.617 -9.387 1.195 1.00 93.75 87 LEU A C 1
ATOM 702 O O . LEU A 1 87 ? 8.613 -8.822 1.621 1.00 93.75 87 LEU A O 1
ATOM 706 N N . MET A 1 88 ? 9.656 -9.935 -0.016 1.00 95.69 88 MET A N 1
ATOM 707 C CA . MET A 1 88 ? 8.587 -9.763 -1.011 1.00 95.69 88 MET A CA 1
ATOM 708 C C . MET A 1 88 ? 7.727 -11.014 -1.226 1.00 95.69 88 MET A C 1
ATOM 710 O O . MET A 1 88 ? 6.985 -11.090 -2.201 1.00 95.69 88 MET A O 1
ATOM 714 N N . ASP A 1 89 ? 7.814 -12.007 -0.341 1.00 96.75 89 ASP A N 1
ATOM 715 C CA . ASP A 1 89 ? 6.874 -13.126 -0.343 1.00 96.75 89 ASP A CA 1
ATOM 716 C C . ASP A 1 89 ? 5.502 -12.698 0.211 1.00 96.75 89 ASP A C 1
ATOM 718 O O . ASP A 1 89 ? 5.380 -11.745 0.986 1.00 96.75 89 ASP A O 1
ATOM 722 N N . CYS A 1 90 ? 4.444 -13.411 -0.182 1.00 96.94 90 CYS A N 1
ATOM 723 C CA . CYS A 1 90 ? 3.079 -13.016 0.159 1.00 96.94 90 CYS A CA 1
ATOM 724 C C . CYS A 1 90 ? 2.765 -13.058 1.650 1.00 96.94 90 CYS A C 1
ATOM 726 O O . CYS A 1 90 ? 1.885 -12.319 2.087 1.00 96.94 90 CYS A O 1
ATOM 728 N N . LYS A 1 91 ? 3.459 -13.900 2.423 1.00 94.88 91 LYS A N 1
ATOM 729 C CA . LYS A 1 91 ? 3.292 -13.924 3.872 1.00 94.88 91 LYS A CA 1
ATOM 730 C C . LYS A 1 91 ? 3.845 -12.625 4.454 1.00 94.88 91 LYS A C 1
ATOM 732 O O . LYS A 1 91 ? 3.098 -11.903 5.103 1.00 94.88 91 LYS A O 1
ATOM 737 N N . SER A 1 92 ? 5.082 -12.268 4.111 1.00 94.00 92 SER A N 1
ATOM 738 C CA . SER A 1 92 ? 5.707 -11.018 4.553 1.00 94.00 92 SER A CA 1
ATOM 739 C C . SER A 1 92 ? 4.903 -9.776 4.151 1.00 94.00 92 SER A C 1
ATOM 741 O O . SER A 1 92 ? 4.676 -8.903 4.982 1.00 94.00 92 SER A O 1
ATOM 743 N N . ILE A 1 93 ? 4.420 -9.698 2.904 1.00 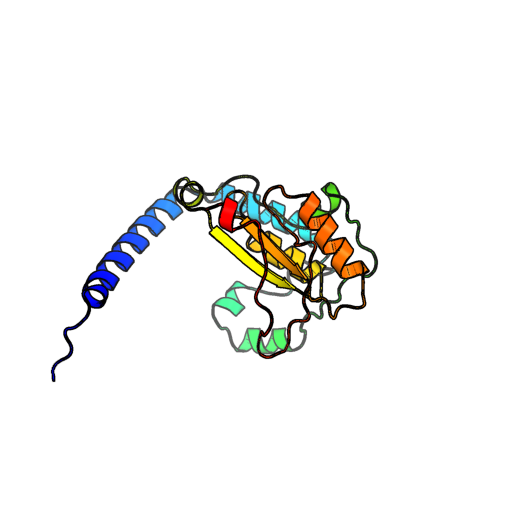94.81 93 ILE A N 1
ATOM 744 C CA . ILE A 1 93 ? 3.582 -8.579 2.427 1.00 94.81 93 ILE A CA 1
ATOM 745 C C . ILE A 1 93 ? 2.301 -8.447 3.262 1.00 94.81 93 ILE A C 1
ATOM 747 O O . ILE A 1 93 ? 1.964 -7.350 3.706 1.00 94.81 93 ILE A O 1
ATOM 751 N N . LYS A 1 94 ? 1.590 -9.560 3.486 1.00 92.12 94 LYS A N 1
ATOM 752 C CA . LYS A 1 94 ? 0.322 -9.576 4.232 1.00 92.12 94 LYS A CA 1
ATOM 753 C C . LYS A 1 94 ? 0.497 -9.389 5.738 1.00 92.12 94 LYS A C 1
ATOM 755 O O . LYS A 1 94 ? -0.465 -9.030 6.399 1.00 92.12 94 LYS A O 1
ATOM 760 N N . GLU A 1 95 ? 1.683 -9.643 6.286 1.00 90.06 95 GLU A N 1
ATOM 761 C CA . GLU A 1 95 ? 1.972 -9.429 7.709 1.00 90.06 95 GLU A CA 1
ATOM 762 C C . GLU A 1 95 ? 2.348 -7.970 8.014 1.00 90.06 95 GLU A C 1
ATOM 764 O O . GLU A 1 95 ? 2.006 -7.476 9.092 1.00 90.06 95 GLU A O 1
ATOM 769 N N . ARG A 1 96 ? 2.980 -7.259 7.064 1.00 89.44 96 ARG A N 1
ATOM 770 C CA . ARG A 1 96 ? 3.381 -5.845 7.222 1.00 89.44 96 ARG A CA 1
ATOM 771 C C . ARG A 1 96 ? 2.220 -4.871 7.372 1.00 89.44 96 ARG A C 1
ATOM 773 O O . ARG A 1 96 ? 2.360 -3.832 8.011 1.00 89.44 96 ARG A O 1
ATOM 780 N N . ASN A 1 97 ? 1.078 -5.176 6.765 1.00 88.88 97 ASN A N 1
ATOM 781 C CA . ASN A 1 97 ? -0.113 -4.340 6.852 1.00 88.88 97 ASN A CA 1
ATOM 782 C C . ASN A 1 97 ? -1.345 -5.211 7.058 1.00 88.88 97 ASN A C 1
ATOM 784 O O . ASN A 1 97 ? -1.359 -6.388 6.719 1.00 88.88 97 ASN A O 1
ATOM 788 N N . TYR A 1 98 ? -2.413 -4.611 7.564 1.00 87.81 98 TYR A N 1
ATOM 789 C CA . TYR A 1 98 ? -3.686 -5.299 7.692 1.00 87.81 98 TYR A CA 1
ATOM 790 C C . TYR A 1 98 ? -4.487 -5.190 6.390 1.00 87.81 98 TYR A C 1
ATOM 792 O O . TYR A 1 98 ? -4.898 -4.096 6.011 1.00 87.81 98 TYR A O 1
ATOM 800 N N . PHE A 1 99 ? -4.729 -6.322 5.726 1.00 90.94 99 PHE A N 1
ATOM 801 C CA . PHE A 1 99 ? -5.575 -6.405 4.532 1.00 90.94 99 PHE A CA 1
ATOM 802 C C . PHE A 1 99 ? -6.916 -7.055 4.867 1.00 90.94 99 PHE A C 1
ATOM 804 O O . PHE A 1 99 ? -6.966 -8.102 5.514 1.00 90.94 99 PHE A O 1
ATOM 811 N N . LEU A 1 100 ? -8.011 -6.456 4.400 1.00 90.69 100 LEU A N 1
ATOM 812 C CA . LEU A 1 100 ? -9.347 -7.017 4.574 1.00 90.69 100 LEU A CA 1
ATOM 813 C C . LEU A 1 100 ? -9.532 -8.285 3.734 1.00 90.69 100 LEU A C 1
ATOM 815 O O . LEU A 1 100 ? -9.296 -8.294 2.530 1.00 90.69 100 LEU A O 1
ATOM 819 N N . GLU A 1 101 ? -10.009 -9.355 4.364 1.00 89.94 101 GLU A N 1
ATOM 820 C CA . GLU A 1 101 ? -10.248 -10.641 3.691 1.00 89.94 101 GLU A CA 1
ATOM 821 C C . GLU A 1 101 ? -11.669 -10.768 3.125 1.00 89.94 101 GLU A C 1
ATOM 823 O O . GLU A 1 101 ? -11.915 -11.581 2.238 1.00 89.94 101 GLU A O 1
ATOM 828 N N . LYS A 1 102 ? -12.615 -9.961 3.624 1.00 90.81 102 LYS A N 1
ATOM 829 C CA . LYS A 1 102 ? -14.017 -9.941 3.181 1.00 90.81 102 LYS A CA 1
ATOM 830 C C . LYS A 1 102 ? -14.584 -8.512 3.175 1.00 90.81 102 LYS A C 1
ATOM 832 O O . LYS A 1 102 ? -14.063 -7.677 3.919 1.00 90.81 102 LYS A O 1
ATOM 837 N N . PRO A 1 103 ? -15.643 -8.232 2.389 1.00 91.38 103 PRO A N 1
ATOM 838 C CA . PRO A 1 103 ? -16.369 -6.963 2.467 1.00 91.38 103 PRO A CA 1
ATOM 839 C C . PRO A 1 103 ? -16.869 -6.697 3.894 1.00 91.38 103 PRO A C 1
ATOM 841 O O . PRO A 1 103 ? -17.209 -7.645 4.614 1.00 91.38 103 PRO A O 1
ATOM 844 N N . LEU A 1 104 ? -16.925 -5.428 4.309 1.00 89.19 104 LEU A N 1
ATOM 845 C CA . LEU A 1 104 ? -17.385 -5.064 5.654 1.00 89.19 104 LEU A CA 1
ATOM 846 C C . LEU A 1 104 ? -18.914 -5.012 5.734 1.00 89.19 104 LEU A C 1
ATOM 848 O O . LEU A 1 104 ? -19.475 -5.200 6.812 1.00 89.19 104 LEU A O 1
ATOM 852 N N . SER A 1 105 ? -19.587 -4.805 4.599 1.00 90.00 105 SER A N 1
ATOM 853 C CA . SER A 1 105 ? -21.046 -4.803 4.495 1.00 90.00 105 SER A CA 1
ATOM 854 C C . SER A 1 105 ? -21.555 -5.534 3.246 1.00 90.00 105 SER A C 1
ATOM 856 O O . SER A 1 105 ? -20.816 -5.787 2.289 1.00 90.00 105 SER A O 1
ATOM 858 N N . ALA A 1 106 ? -22.841 -5.894 3.254 1.00 91.88 106 ALA A N 1
ATOM 859 C CA . ALA A 1 106 ? -23.491 -6.515 2.100 1.00 91.88 106 ALA A CA 1
ATOM 860 C C . ALA A 1 106 ? -23.669 -5.514 0.948 1.00 91.88 106 ALA A C 1
ATOM 862 O O . ALA A 1 106 ? -23.683 -5.904 -0.217 1.00 91.88 106 ALA A O 1
ATOM 863 N N . GLU A 1 107 ? -23.812 -4.233 1.279 1.00 92.31 107 GLU A N 1
ATOM 864 C CA . GLU A 1 107 ? -23.883 -3.120 0.345 1.00 92.31 107 GLU A CA 1
ATOM 865 C C . GLU A 1 107 ? -22.558 -2.974 -0.405 1.00 92.31 107 GLU A C 1
ATOM 867 O O . GLU A 1 107 ? -22.555 -3.006 -1.631 1.00 92.31 107 GLU A O 1
ATOM 872 N N . GLU A 1 108 ? -21.431 -2.914 0.310 1.00 91.62 108 GLU A N 1
ATOM 873 C CA . GLU A 1 108 ? -20.094 -2.862 -0.296 1.00 91.62 108 GLU A CA 1
ATOM 874 C C 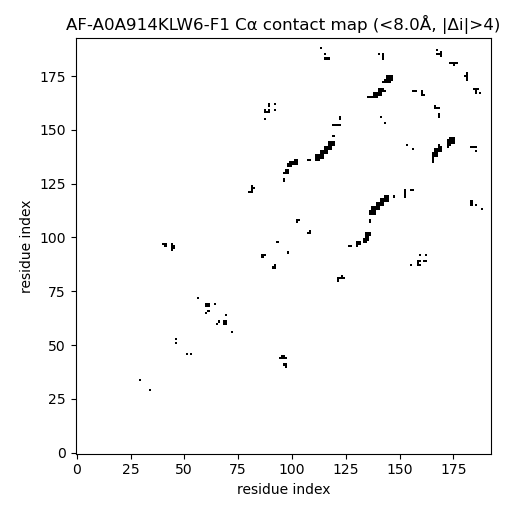. GLU A 1 108 ? -19.837 -4.051 -1.225 1.00 91.62 108 GLU A C 1
ATOM 876 O O . GLU A 1 108 ? -19.324 -3.877 -2.326 1.00 91.62 108 GLU A O 1
ATOM 881 N N . GLY A 1 109 ? -20.238 -5.259 -0.813 1.00 92.00 109 GLY A N 1
ATOM 882 C CA . GLY A 1 109 ? -20.090 -6.464 -1.632 1.00 92.00 109 GLY A CA 1
ATOM 883 C C . GLY A 1 109 ? -20.884 -6.438 -2.945 1.00 92.00 109 GLY A C 1
ATOM 884 O O . GLY A 1 109 ? -20.532 -7.159 -3.874 1.00 92.00 109 GLY A O 1
ATOM 885 N N . LYS A 1 110 ? -21.939 -5.618 -3.044 1.00 94.75 110 LYS A N 1
ATOM 886 C CA . LYS A 1 110 ? -22.757 -5.454 -4.261 1.00 94.75 110 LYS A CA 1
ATOM 887 C C . LYS A 1 110 ? -22.271 -4.326 -5.174 1.00 94.75 110 LYS A C 1
ATOM 889 O O . LYS A 1 110 ? -22.753 -4.231 -6.299 1.00 94.75 110 LYS A O 1
ATOM 894 N N . TYR A 1 111 ? -21.349 -3.488 -4.702 1.00 93.19 111 TYR A N 1
ATOM 895 C CA . TYR A 1 111 ? -20.837 -2.323 -5.422 1.00 93.19 111 TYR A CA 1
ATOM 896 C C . TYR A 1 111 ? -19.305 -2.386 -5.540 1.00 93.19 111 TYR A C 1
ATOM 898 O O . TYR A 1 111 ? -18.607 -1.633 -4.858 1.00 93.19 111 TYR A O 1
ATOM 906 N N . PRO A 1 112 ? -18.765 -3.284 -6.387 1.00 92.38 112 PRO A N 1
ATOM 907 C CA . PRO A 1 112 ? -17.329 -3.351 -6.630 1.00 92.38 112 PRO A CA 1
ATOM 908 C C . PRO A 1 112 ? -16.830 -2.073 -7.318 1.00 92.38 112 PRO A C 1
ATOM 910 O O . PRO A 1 112 ? -17.461 -1.562 -8.244 1.00 92.38 112 PRO A O 1
ATOM 913 N N . LEU A 1 113 ? -15.675 -1.572 -6.880 1.00 93.75 113 LEU A N 1
ATOM 914 C CA . LEU A 1 113 ? -15.002 -0.409 -7.463 1.00 93.75 113 LEU A CA 1
ATOM 915 C C . LEU A 1 113 ? -13.738 -0.826 -8.214 1.00 93.75 113 LEU A C 1
ATOM 917 O O . LEU A 1 113 ? -13.103 -1.818 -7.860 1.00 93.75 113 LEU A O 1
ATOM 921 N N . ALA A 1 114 ? -13.331 -0.031 -9.204 1.00 93.31 114 ALA A N 1
ATOM 922 C CA . ALA A 1 114 ? -12.030 -0.155 -9.855 1.00 93.31 114 ALA A CA 1
ATOM 923 C C . ALA A 1 114 ? -11.156 1.075 -9.609 1.00 93.31 114 ALA A C 1
ATOM 925 O O . ALA A 1 114 ? -11.572 2.210 -9.837 1.00 93.31 114 ALA A O 1
ATOM 926 N N . TYR A 1 115 ? -9.918 0.828 -9.186 1.00 93.19 115 TYR A N 1
ATOM 927 C CA . TYR A 1 115 ? -8.894 1.839 -8.960 1.00 93.19 115 TYR A CA 1
ATOM 928 C C . TYR A 1 115 ? -7.769 1.674 -9.967 1.00 93.19 115 TYR A C 1
ATOM 930 O O . TYR A 1 115 ? -7.152 0.615 -10.049 1.00 93.19 115 TYR A O 1
ATOM 938 N N . ALA A 1 116 ? -7.448 2.745 -10.679 1.00 91.50 116 ALA A N 1
ATOM 939 C CA . ALA A 1 116 ? -6.312 2.794 -11.582 1.00 91.50 116 ALA A CA 1
ATOM 940 C C . ALA A 1 116 ? -5.302 3.810 -11.030 1.00 91.50 116 ALA A C 1
ATOM 942 O O . ALA A 1 116 ? -5.638 4.981 -10.855 1.00 91.50 116 ALA A O 1
ATOM 943 N N . LYS A 1 117 ? -4.089 3.358 -10.701 1.00 91.44 117 LYS A N 1
ATOM 944 C CA . LYS A 1 117 ? -3.042 4.185 -10.086 1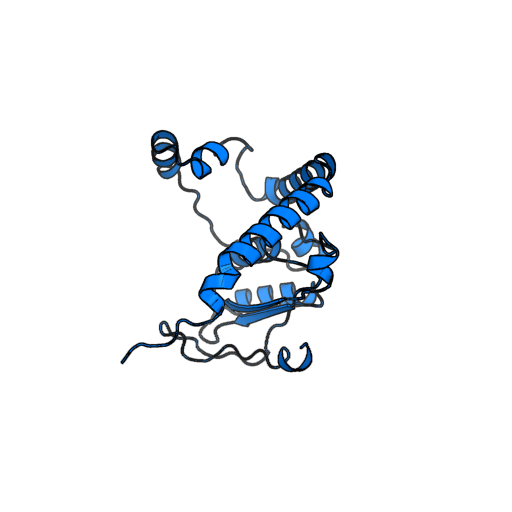.00 91.44 117 LYS A CA 1
ATOM 945 C C . LYS A 1 117 ? -1.788 4.187 -10.949 1.00 91.44 117 LYS A C 1
ATOM 947 O O . LYS A 1 117 ? -1.284 3.124 -11.306 1.00 91.44 117 LYS A O 1
ATOM 952 N N . ILE A 1 118 ? -1.274 5.381 -11.237 1.00 91.06 118 ILE A N 1
ATOM 953 C CA . ILE A 1 118 ? 0.066 5.565 -11.802 1.00 91.06 118 ILE A CA 1
ATOM 954 C C . ILE A 1 118 ? 1.042 5.650 -10.642 1.00 91.06 118 ILE A C 1
ATOM 956 O O . ILE A 1 118 ? 0.830 6.437 -9.720 1.00 91.06 118 ILE A O 1
ATOM 960 N N . VAL A 1 119 ? 2.089 4.833 -10.671 1.00 92.44 119 VAL A N 1
ATOM 961 C CA . VAL A 1 119 ? 3.038 4.722 -9.562 1.00 92.44 119 VAL A CA 1
ATOM 962 C C . VAL A 1 119 ? 4.469 4.708 -10.074 1.00 92.44 119 VAL A C 1
ATOM 964 O O . VAL A 1 119 ? 4.753 4.130 -11.127 1.00 92.44 119 VAL A O 1
ATOM 967 N N . TYR A 1 120 ? 5.368 5.356 -9.332 1.00 90.81 120 TYR A N 1
ATOM 968 C CA . TYR A 1 120 ? 6.759 5.476 -9.756 1.00 90.81 120 TYR A CA 1
ATOM 969 C C . TYR A 1 120 ? 7.801 5.409 -8.623 1.00 90.81 120 TYR A C 1
ATOM 971 O O . TYR A 1 120 ? 8.955 5.121 -8.893 1.00 90.81 120 TYR A O 1
ATOM 979 N N . GLU A 1 121 ? 7.455 5.591 -7.349 1.00 90.50 121 GLU A N 1
ATOM 980 C CA . GLU A 1 121 ? 8.449 5.487 -6.269 1.00 90.50 121 GLU A CA 1
ATOM 981 C C . GLU A 1 121 ? 7.827 5.095 -4.925 1.00 90.50 121 GLU A C 1
ATOM 983 O O . GLU A 1 121 ? 6.607 4.961 -4.808 1.00 90.50 121 GLU A O 1
ATOM 988 N N . SER A 1 122 ? 8.673 4.938 -3.899 1.00 90.12 122 SER A N 1
ATOM 989 C CA . SER A 1 122 ? 8.270 4.742 -2.498 1.00 90.12 122 SER A CA 1
ATOM 990 C C . SER A 1 122 ? 7.325 3.550 -2.283 1.00 90.12 122 SER A C 1
ATOM 992 O O . SER A 1 122 ? 6.195 3.699 -1.812 1.00 90.12 122 SER A O 1
ATOM 994 N N . TYR A 1 123 ? 7.797 2.339 -2.593 1.00 93.44 123 TYR A N 1
ATOM 995 C CA . TYR A 1 123 ? 7.014 1.103 -2.538 1.00 93.44 123 TYR A CA 1
ATOM 996 C C . TYR A 1 123 ? 6.322 0.895 -1.191 1.00 93.44 123 TYR A C 1
ATOM 998 O O . TYR A 1 123 ? 5.133 0.592 -1.153 1.00 93.44 123 TYR A O 1
ATOM 1006 N N . ARG A 1 124 ? 7.032 1.038 -0.069 1.00 90.75 124 ARG A N 1
ATOM 1007 C CA . ARG A 1 124 ? 6.438 0.712 1.234 1.00 90.75 124 ARG A CA 1
ATOM 1008 C C . ARG A 1 124 ? 5.404 1.755 1.690 1.00 90.75 124 ARG A C 1
ATOM 1010 O O . ARG A 1 124 ? 4.455 1.366 2.373 1.00 90.75 124 ARG A O 1
ATOM 1017 N N . PHE A 1 125 ? 5.494 3.013 1.241 1.00 90.94 125 PHE A N 1
ATOM 1018 C CA . PHE A 1 125 ? 4.398 3.985 1.387 1.00 90.94 125 PHE A CA 1
ATOM 1019 C C . PHE A 1 125 ? 3.176 3.559 0.564 1.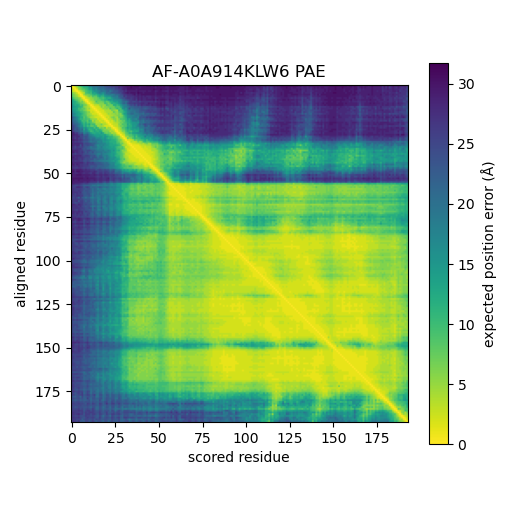00 90.94 125 PHE A C 1
ATOM 1021 O O . PHE A 1 125 ? 2.077 3.459 1.105 1.00 90.94 125 PHE A O 1
ATOM 1028 N N . LEU A 1 126 ? 3.384 3.223 -0.712 1.00 94.75 126 LEU A N 1
ATOM 1029 C CA . LEU A 1 126 ? 2.334 2.724 -1.601 1.00 94.75 126 LEU A CA 1
ATOM 1030 C C . LEU A 1 126 ? 1.666 1.464 -1.038 1.00 94.75 126 LEU A C 1
ATOM 1032 O O . LEU A 1 126 ? 0.448 1.344 -1.097 1.00 94.75 126 LEU A O 1
ATOM 1036 N N . GLU A 1 127 ? 2.430 0.543 -0.450 1.00 95.19 127 GLU A N 1
ATOM 1037 C CA . GLU A 1 127 ? 1.907 -0.669 0.187 1.00 95.19 127 GLU A CA 1
ATOM 1038 C C . GLU A 1 127 ? 0.992 -0.340 1.382 1.00 95.19 127 GLU A C 1
ATOM 1040 O O . GLU A 1 127 ? -0.084 -0.927 1.501 1.00 95.19 127 GLU A O 1
ATOM 1045 N N . ALA A 1 128 ? 1.367 0.627 2.233 1.00 91.81 128 ALA A N 1
ATOM 1046 C CA . ALA A 1 128 ? 0.518 1.100 3.336 1.00 91.81 128 ALA A CA 1
ATOM 1047 C C . ALA A 1 128 ? -0.752 1.804 2.831 1.00 91.81 128 ALA A C 1
ATOM 1049 O O . ALA A 1 128 ? -1.852 1.567 3.340 1.00 91.81 128 ALA A O 1
ATOM 1050 N N . GLU A 1 129 ? -0.613 2.662 1.819 1.00 94.75 129 GLU A N 1
ATOM 1051 C CA . GLU A 1 129 ? -1.738 3.351 1.189 1.00 94.75 129 GLU A CA 1
ATOM 1052 C C . GLU A 1 129 ? -2.699 2.345 0.542 1.00 94.75 129 GLU A C 1
ATOM 1054 O O . GLU A 1 129 ? -3.921 2.461 0.659 1.00 94.75 129 GLU A O 1
ATOM 1059 N N . PHE A 1 130 ? -2.155 1.326 -0.122 1.00 96.75 130 PHE A N 1
ATOM 1060 C CA . PHE A 1 130 ? -2.924 0.245 -0.714 1.00 96.75 130 PHE A CA 1
ATOM 1061 C C . PHE A 1 130 ? -3.670 -0.545 0.357 1.00 96.75 130 PHE A C 1
ATOM 1063 O O . PHE A 1 130 ? -4.879 -0.689 0.231 1.00 96.75 130 PHE A O 1
ATOM 1070 N N . ALA A 1 131 ? -3.005 -0.968 1.435 1.00 94.44 131 ALA A N 1
ATOM 1071 C CA . ALA A 1 131 ? -3.648 -1.686 2.535 1.00 94.44 131 ALA A CA 1
ATOM 1072 C C . ALA A 1 131 ? -4.812 -0.899 3.159 1.00 94.44 131 ALA A C 1
ATOM 1074 O O . ALA A 1 131 ? -5.862 -1.471 3.432 1.00 94.44 131 ALA A O 1
ATOM 1075 N N . THR A 1 132 ? -4.658 0.422 3.304 1.00 91.75 132 THR A N 1
ATOM 1076 C CA . THR A 1 132 ? -5.703 1.307 3.850 1.00 91.75 132 THR A CA 1
ATOM 1077 C C . THR A 1 132 ? -6.942 1.383 2.951 1.00 91.75 132 THR A C 1
ATOM 1079 O O . THR A 1 132 ? -8.053 1.537 3.449 1.00 91.75 132 THR A O 1
ATOM 1082 N N . ASN A 1 133 ? -6.766 1.265 1.633 1.00 93.62 133 ASN A N 1
ATOM 1083 C CA . ASN A 1 133 ? -7.849 1.359 0.649 1.00 93.62 133 ASN A CA 1
ATOM 1084 C C . ASN A 1 133 ? -8.291 -0.008 0.092 1.00 93.62 133 ASN A C 1
ATOM 1086 O O . ASN A 1 133 ? -9.156 -0.058 -0.787 1.00 93.62 133 ASN A O 1
ATOM 1090 N N . TYR A 1 134 ? -7.664 -1.108 0.519 1.00 96.00 134 TYR A N 1
ATOM 1091 C CA . TYR A 1 134 ? -7.868 -2.427 -0.068 1.00 96.00 134 TYR A CA 1
ATOM 1092 C C . TYR A 1 134 ? -9.151 -3.076 0.438 1.00 96.00 134 TYR A C 1
ATOM 1094 O O . TYR A 1 134 ? -9.335 -3.288 1.635 1.00 96.00 134 TYR A O 1
ATOM 1102 N N . HIS A 1 135 ? -9.989 -3.491 -0.504 1.00 95.56 135 HIS A N 1
ATOM 1103 C CA . HIS A 1 135 ? -11.148 -4.326 -0.257 1.00 95.56 135 HIS A CA 1
ATOM 1104 C C . HIS A 1 135 ? -11.184 -5.473 -1.275 1.00 95.56 135 HIS A C 1
ATOM 1106 O O . HIS A 1 135 ? -10.910 -5.258 -2.458 1.00 95.56 135 HIS A O 1
ATOM 1112 N N . PRO A 1 136 ? -11.542 -6.694 -0.848 1.00 95.50 136 PRO A N 1
ATOM 1113 C CA . PRO A 1 136 ? -11.435 -7.892 -1.682 1.00 95.50 136 PRO A CA 1
ATOM 1114 C C . PRO A 1 136 ? -12.402 -7.918 -2.871 1.00 95.50 136 PRO A C 1
ATOM 1116 O O . PRO A 1 136 ? -12.138 -8.624 -3.837 1.00 95.50 136 PRO A O 1
ATOM 1119 N N . GLN A 1 137 ? -13.508 -7.169 -2.821 1.00 94.50 137 GLN A N 1
ATOM 1120 C CA . GLN A 1 137 ? -14.453 -7.050 -3.937 1.00 94.50 137 GLN A CA 1
ATOM 1121 C C . GLN A 1 137 ? -14.048 -5.998 -4.982 1.00 94.50 137 GLN A C 1
ATOM 1123 O O . GLN A 1 137 ? -14.616 -5.975 -6.070 1.00 94.50 137 GLN A O 1
ATOM 1128 N N . ASN A 1 138 ? -13.105 -5.111 -4.654 1.00 95.31 138 ASN A N 1
ATOM 1129 C CA . ASN A 1 138 ? -12.637 -4.068 -5.564 1.00 95.31 138 ASN A CA 1
ATOM 1130 C C . ASN A 1 138 ? -11.524 -4.596 -6.466 1.00 95.31 138 ASN A C 1
ATOM 1132 O O . ASN A 1 138 ? -10.867 -5.578 -6.136 1.00 95.31 138 ASN A O 1
ATOM 1136 N N . TRP A 1 139 ? -11.260 -3.893 -7.558 1.00 94.94 139 TRP A N 1
ATOM 1137 C CA . TRP A 1 139 ? -10.163 -4.175 -8.470 1.00 94.94 139 TRP A CA 1
ATOM 1138 C C . TRP A 1 139 ? -9.153 -3.037 -8.481 1.00 94.94 139 TRP A C 1
ATOM 1140 O O . TRP A 1 139 ? -9.512 -1.861 -8.430 1.00 94.94 139 TRP A O 1
ATOM 1150 N N . TYR A 1 140 ? -7.875 -3.384 -8.573 1.00 95.25 140 TYR A N 1
ATOM 1151 C CA . TYR A 1 140 ? -6.780 -2.427 -8.503 1.00 95.25 140 TYR A CA 1
ATOM 1152 C C . TYR A 1 140 ? -5.832 -2.651 -9.664 1.00 95.25 140 TYR A C 1
ATOM 1154 O O . TYR A 1 140 ? -5.378 -3.767 -9.893 1.00 95.25 140 TYR A O 1
ATOM 1162 N N . CYS A 1 141 ? -5.491 -1.586 -10.370 1.00 94.56 141 CYS A N 1
ATOM 1163 C CA . CYS A 1 141 ? -4.489 -1.621 -11.409 1.00 94.56 141 CYS A CA 1
ATOM 1164 C C . CYS A 1 141 ? -3.376 -0.628 -11.106 1.00 94.56 141 CYS A C 1
ATOM 1166 O O . CYS A 1 141 ? -3.625 0.568 -10.940 1.00 94.56 141 CYS A O 1
ATOM 1168 N N . PHE A 1 142 ? -2.148 -1.133 -11.060 1.00 94.25 142 PHE A N 1
ATOM 1169 C CA . PHE A 1 142 ? -0.949 -0.330 -10.877 1.00 94.25 142 PHE A CA 1
ATOM 1170 C C . PHE A 1 142 ? -0.210 -0.208 -12.207 1.00 94.25 142 PHE A C 1
ATOM 1172 O O . PHE A 1 142 ? 0.485 -1.131 -12.635 1.00 94.25 142 PHE A O 1
ATOM 1179 N N . ALA A 1 143 ? -0.352 0.944 -12.858 1.00 92.00 143 ALA A N 1
ATOM 1180 C CA . ALA A 1 143 ? 0.452 1.306 -14.013 1.00 92.00 143 ALA A CA 1
ATOM 1181 C C . ALA A 1 143 ? 1.767 1.924 -13.539 1.00 92.00 143 ALA A C 1
ATOM 1183 O O . ALA A 1 143 ? 1.796 2.992 -12.932 1.00 92.00 143 ALA A O 1
ATOM 1184 N N . VAL A 1 144 ? 2.865 1.226 -13.807 1.00 92.25 144 VAL A N 1
ATOM 1185 C CA . VAL A 1 144 ? 4.202 1.668 -13.409 1.00 92.25 144 VAL A CA 1
ATOM 1186 C C . VAL A 1 144 ? 4.799 2.523 -14.521 1.00 92.25 144 VAL A C 1
ATOM 1188 O O . VAL A 1 144 ? 4.837 2.079 -15.671 1.00 92.25 144 VAL A O 1
ATOM 1191 N N . ASP A 1 145 ? 5.266 3.726 -14.184 1.00 91.12 145 ASP A N 1
ATOM 1192 C CA . ASP A 1 145 ? 5.897 4.639 -15.146 1.00 91.12 145 ASP A CA 1
ATOM 1193 C C . ASP A 1 145 ? 7.100 3.953 -15.828 1.00 91.12 145 ASP A C 1
ATOM 1195 O O . ASP A 1 145 ? 7.946 3.329 -15.178 1.00 91.12 145 ASP A O 1
ATOM 1199 N N . SER A 1 146 ? 7.173 4.017 -17.161 1.00 89.31 146 SER A N 1
ATOM 1200 C CA . SER A 1 146 ? 8.275 3.404 -17.909 1.00 89.31 146 SER A CA 1
ATOM 1201 C C . SER A 1 146 ? 9.586 4.172 -17.795 1.00 89.31 146 SER A C 1
ATOM 1203 O O . SER A 1 146 ? 10.623 3.609 -18.131 1.00 89.31 146 SER A O 1
ATOM 1205 N N . LYS A 1 147 ? 9.559 5.440 -17.360 1.00 89.00 147 LYS A N 1
ATOM 1206 C CA . LYS A 1 147 ? 10.777 6.236 -17.127 1.00 89.00 147 LYS A CA 1
ATOM 1207 C C . LYS A 1 147 ? 11.582 5.742 -15.927 1.00 89.00 147 LYS A C 1
ATOM 1209 O O . LYS A 1 147 ? 12.690 6.214 -15.708 1.00 89.00 147 LYS A O 1
ATOM 1214 N N . LEU A 1 148 ? 11.024 4.829 -15.135 1.00 84.50 148 LEU A N 1
ATOM 1215 C CA . LEU A 1 148 ? 11.729 4.241 -14.012 1.00 84.50 148 LEU A CA 1
ATOM 1216 C C . LEU A 1 148 ? 12.862 3.343 -14.477 1.00 84.50 148 LEU A C 1
ATOM 1218 O O . LEU A 1 148 ? 12.631 2.278 -15.053 1.00 84.50 148 LEU A O 1
ATOM 1222 N N . GLU A 1 149 ? 14.073 3.779 -14.154 1.00 77.12 149 GLU A N 1
ATOM 1223 C CA . GLU A 1 149 ? 15.303 3.013 -14.337 1.00 77.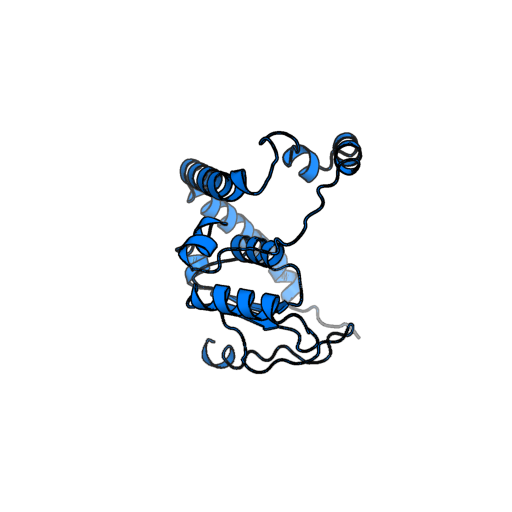12 149 GLU A CA 1
ATOM 1224 C C . GLU A 1 149 ? 15.476 1.947 -13.244 1.00 77.12 149 GLU A C 1
ATOM 1226 O O . GLU A 1 149 ? 16.077 0.902 -13.490 1.00 77.12 149 GLU A O 1
ATOM 1231 N N . ASP A 1 150 ? 14.914 2.176 -12.049 1.00 80.00 150 ASP A N 1
ATOM 1232 C CA . ASP A 1 150 ? 14.960 1.209 -10.955 1.00 80.00 150 ASP A CA 1
ATOM 1233 C C . ASP A 1 150 ? 13.976 0.049 -11.174 1.00 80.00 150 ASP A C 1
ATOM 1235 O O . ASP A 1 150 ? 12.771 0.134 -10.911 1.00 80.00 150 ASP A O 1
ATOM 1239 N N . GLU A 1 151 ? 14.511 -1.086 -11.615 1.00 85.31 151 GLU A N 1
ATOM 1240 C CA . GLU A 1 151 ? 13.737 -2.313 -11.767 1.00 85.31 151 GLU A CA 1
ATOM 1241 C C . GLU A 1 151 ? 13.306 -2.894 -10.404 1.00 85.31 151 GLU A C 1
ATOM 1243 O O . GLU A 1 151 ? 12.312 -3.623 -10.355 1.00 85.31 151 GLU A O 1
ATOM 1248 N N . HIS A 1 152 ? 13.963 -2.556 -9.280 1.00 90.00 152 HIS A N 1
ATOM 1249 C CA . HIS A 1 152 ? 13.553 -3.055 -7.961 1.00 90.00 152 HIS A CA 1
ATOM 1250 C C . HIS A 1 152 ? 12.137 -2.612 -7.604 1.00 90.00 152 HIS A C 1
ATOM 1252 O O . HIS A 1 152 ? 11.336 -3.451 -7.179 1.00 90.00 152 HIS A O 1
ATOM 1258 N N . PHE A 1 153 ? 11.791 -1.340 -7.818 1.00 92.38 153 PHE A N 1
ATOM 1259 C CA . PHE A 1 153 ? 10.432 -0.851 -7.592 1.00 92.38 153 PHE A CA 1
ATOM 1260 C C . PHE A 1 153 ? 9.397 -1.642 -8.407 1.00 92.38 153 PHE A C 1
ATOM 1262 O O . PHE A 1 153 ? 8.419 -2.156 -7.856 1.00 92.38 153 PHE A O 1
ATOM 1269 N N . PHE A 1 154 ? 9.637 -1.831 -9.710 1.00 93.38 154 PHE A N 1
ATOM 1270 C CA . PHE A 1 154 ? 8.706 -2.561 -10.572 1.00 93.38 154 PHE A CA 1
ATOM 1271 C C . PHE A 1 154 ? 8.552 -4.032 -10.152 1.00 93.38 154 PHE A C 1
ATOM 1273 O O . PHE A 1 154 ? 7.443 -4.575 -10.159 1.00 93.38 154 PHE A O 1
ATOM 1280 N N . GLN A 1 155 ? 9.638 -4.689 -9.739 1.00 94.12 155 GLN A N 1
ATOM 1281 C CA . GLN A 1 155 ? 9.592 -6.062 -9.228 1.00 94.12 155 GLN A CA 1
ATOM 1282 C C . GLN A 1 155 ? 8.822 -6.167 -7.912 1.00 94.12 155 GLN A C 1
ATOM 1284 O O . GLN A 1 155 ? 8.071 -7.126 -7.728 1.00 94.12 155 GLN A O 1
ATOM 1289 N N . ARG A 1 156 ? 8.934 -5.169 -7.028 1.00 96.00 156 ARG A N 1
ATOM 1290 C CA . ARG A 1 156 ? 8.153 -5.114 -5.788 1.00 96.00 156 ARG A CA 1
ATOM 1291 C C . ARG A 1 156 ? 6.654 -4.975 -6.061 1.00 96.00 156 ARG A C 1
ATOM 1293 O O . ARG A 1 156 ? 5.872 -5.727 -5.487 1.00 96.00 156 ARG A O 1
ATOM 1300 N N . ILE A 1 157 ? 6.251 -4.115 -7.000 1.00 96.44 157 ILE A N 1
ATOM 1301 C CA . ILE A 1 157 ? 4.843 -3.985 -7.426 1.00 96.44 157 ILE A CA 1
ATOM 1302 C C . ILE A 1 157 ? 4.322 -5.284 -8.059 1.00 96.44 157 ILE A C 1
ATOM 1304 O O . ILE A 1 157 ? 3.218 -5.730 -7.748 1.00 96.44 157 ILE A O 1
ATOM 1308 N N . LYS A 1 158 ? 5.130 -5.953 -8.892 1.00 95.81 158 LYS A N 1
ATOM 1309 C CA . LYS A 1 158 ? 4.784 -7.273 -9.449 1.00 95.81 158 LYS A CA 1
ATOM 1310 C C . LYS A 1 158 ? 4.630 -8.339 -8.360 1.00 95.81 158 LYS A C 1
ATOM 1312 O O . LYS A 1 158 ? 3.730 -9.170 -8.452 1.00 95.81 158 LYS A O 1
ATOM 1317 N N . ALA A 1 159 ? 5.495 -8.344 -7.348 1.00 97.31 159 ALA A N 1
ATOM 1318 C CA . ALA A 1 159 ? 5.397 -9.269 -6.223 1.00 97.31 159 ALA A CA 1
ATOM 1319 C C . ALA A 1 159 ? 4.139 -9.008 -5.380 1.00 97.31 159 ALA A C 1
ATOM 1321 O O . ALA A 1 159 ? 3.427 -9.959 -5.073 1.00 97.31 159 ALA A O 1
ATOM 1322 N N . LEU A 1 160 ? 3.815 -7.737 -5.106 1.00 97.69 160 LEU A N 1
ATOM 1323 C CA . LEU A 1 160 ? 2.562 -7.333 -4.465 1.00 97.69 160 LEU A CA 1
ATOM 1324 C C . LEU A 1 160 ? 1.354 -7.885 -5.228 1.00 97.69 160 LEU A C 1
ATOM 1326 O O . LEU A 1 160 ? 0.534 -8.590 -4.648 1.00 97.69 160 LEU A O 1
ATOM 1330 N N . ALA A 1 161 ? 1.279 -7.634 -6.536 1.00 96.62 161 ALA A N 1
ATOM 1331 C CA . ALA A 1 161 ? 0.156 -8.063 -7.364 1.00 96.62 161 ALA A CA 1
ATOM 1332 C C . ALA A 1 161 ? -0.049 -9.585 -7.369 1.00 96.62 161 ALA A C 1
ATOM 1334 O O . ALA A 1 161 ? -1.178 -10.054 -7.303 1.00 96.62 161 ALA A O 1
ATOM 1335 N N . LYS A 1 162 ? 1.027 -10.382 -7.344 1.00 97.19 162 LYS A N 1
ATOM 1336 C CA . LYS A 1 162 ? 0.933 -11.854 -7.268 1.00 97.19 162 LYS A CA 1
ATOM 1337 C C . LYS A 1 162 ? 0.249 -12.365 -5.995 1.00 97.19 162 LYS A C 1
ATOM 1339 O O . LYS A 1 162 ? -0.200 -13.508 -5.970 1.00 97.19 162 LYS A O 1
ATOM 1344 N N . CYS A 1 163 ? 0.188 -11.557 -4.939 1.00 97.50 163 CYS A N 1
ATOM 1345 C CA . CYS A 1 163 ? -0.374 -11.951 -3.650 1.00 97.50 163 CYS A CA 1
ATOM 1346 C C . CYS A 1 163 ? -1.878 -11.698 -3.515 1.00 97.50 163 CYS A C 1
ATOM 1348 O O . CYS A 1 163 ? -2.487 -12.184 -2.550 1.00 97.50 163 CYS A O 1
ATOM 1350 N N . PHE A 1 164 ? -2.463 -10.962 -4.464 1.00 96.75 164 PHE A N 1
ATOM 1351 C CA . PHE A 1 164 ? -3.855 -10.535 -4.450 1.00 96.75 164 PHE A CA 1
ATOM 1352 C C . PHE A 1 164 ? -4.508 -10.823 -5.811 1.00 96.75 164 PHE A C 1
ATOM 1354 O O . PHE A 1 164 ? -4.025 -10.344 -6.832 1.00 96.75 164 PHE A O 1
ATOM 1361 N N . PRO A 1 165 ? -5.614 -11.584 -5.859 1.00 94.12 165 PRO A N 1
ATOM 1362 C CA . PRO A 1 165 ? -6.225 -12.002 -7.125 1.00 94.12 165 PRO A CA 1
ATOM 1363 C C . PRO A 1 165 ? -6.875 -10.848 -7.909 1.00 94.12 165 PRO A C 1
ATOM 1365 O O . PRO A 1 165 ? -7.133 -10.977 -9.099 1.00 94.12 165 PRO A O 1
ATOM 1368 N N . ASN A 1 166 ? -7.142 -9.731 -7.238 1.00 94.56 166 ASN A N 1
ATOM 1369 C CA . ASN A 1 166 ? -7.827 -8.540 -7.734 1.00 94.56 166 ASN A CA 1
ATOM 1370 C C . ASN A 1 166 ? -6.870 -7.354 -7.978 1.00 94.56 166 ASN A C 1
ATOM 1372 O O . ASN A 1 166 ? -7.306 -6.202 -8.047 1.00 94.56 166 ASN A O 1
ATOM 1376 N N . VAL A 1 167 ? -5.563 -7.624 -8.084 1.00 95.94 167 VAL A N 1
ATOM 1377 C CA . VAL A 1 167 ? -4.532 -6.625 -8.390 1.00 95.94 167 VAL A CA 1
ATOM 1378 C C . VAL A 1 167 ? -3.869 -6.952 -9.723 1.00 95.94 167 VAL A C 1
ATOM 1380 O O . VAL A 1 167 ? -3.357 -8.047 -9.935 1.00 95.94 167 VAL A O 1
ATOM 1383 N N . ILE A 1 168 ? -3.842 -5.970 -10.618 1.00 93.44 168 ILE A N 1
ATOM 1384 C CA . ILE A 1 168 ? -3.350 -6.093 -11.987 1.00 93.44 168 ILE A CA 1
ATOM 1385 C C . ILE A 1 168 ? -2.177 -5.136 -12.186 1.00 93.44 168 ILE A C 1
ATOM 1387 O O . ILE A 1 168 ? -2.196 -3.983 -11.752 1.00 93.44 168 ILE A O 1
ATOM 1391 N N . VAL A 1 169 ? -1.145 -5.616 -12.874 1.00 93.19 169 VAL A N 1
ATOM 1392 C CA . VAL A 1 169 ? 0.003 -4.809 -13.293 1.00 93.19 169 VAL A CA 1
ATOM 1393 C C . VAL A 1 169 ? 0.176 -5.015 -14.794 1.00 93.19 169 VAL A C 1
ATOM 1395 O O . VAL A 1 169 ? 0.552 -6.117 -15.207 1.00 93.19 169 VAL A O 1
ATOM 1398 N N . PRO A 1 170 ? -0.113 -4.001 -15.626 1.00 89.31 170 PRO A N 1
ATOM 1399 C CA . PRO A 1 170 ? 0.041 -4.108 -17.068 1.00 89.31 170 PRO A CA 1
ATOM 1400 C C . PRO A 1 170 ? 1.483 -4.447 -17.451 1.00 89.31 170 PRO A C 1
ATOM 1402 O O . PRO A 1 170 ? 2.442 -3.906 -16.897 1.00 89.31 170 PRO A O 1
ATOM 1405 N N . THR A 1 171 ? 1.654 -5.341 -18.427 1.00 86.12 171 THR A N 1
ATOM 1406 C CA . THR A 1 171 ? 2.988 -5.679 -18.951 1.00 86.12 171 THR A CA 1
ATOM 1407 C C . THR A 1 171 ? 3.588 -4.510 -19.728 1.00 86.12 171 THR A C 1
ATOM 1409 O O . THR A 1 171 ? 4.794 -4.270 -19.669 1.00 86.12 171 THR A O 1
ATOM 1412 N N . LYS A 1 172 ? 2.741 -3.768 -20.450 1.00 87.06 172 LYS A N 1
ATOM 1413 C CA . LYS A 1 172 ? 3.144 -2.583 -21.199 1.00 87.06 172 LYS A CA 1
ATOM 1414 C C . LYS A 1 172 ? 3.155 -1.366 -20.274 1.00 87.06 172 LYS A C 1
ATOM 1416 O O . LYS A 1 172 ? 2.158 -1.072 -19.623 1.00 87.06 172 LYS A O 1
ATOM 1421 N N . ARG A 1 173 ? 4.285 -0.659 -20.241 1.00 88.19 173 ARG A N 1
ATOM 1422 C CA . ARG A 1 173 ? 4.492 0.572 -19.466 1.00 88.19 173 ARG A CA 1
ATOM 1423 C C . ARG A 1 173 ? 4.672 1.754 -20.413 1.00 88.19 173 ARG A C 1
ATOM 1425 O O . ARG A 1 173 ? 5.196 1.575 -21.513 1.00 88.19 173 ARG A O 1
ATOM 1432 N N . TYR A 1 174 ? 4.270 2.942 -19.975 1.00 88.06 174 TYR A N 1
ATOM 1433 C CA . TYR A 1 174 ? 4.389 4.182 -20.744 1.00 88.06 174 TYR A CA 1
ATOM 1434 C C . TYR A 1 174 ? 5.032 5.291 -19.901 1.00 88.06 174 TYR A C 1
ATOM 1436 O O . TYR A 1 174 ? 4.911 5.250 -18.673 1.00 88.06 174 TYR A O 1
ATOM 1444 N N . PRO A 1 175 ? 5.708 6.266 -20.536 1.00 88.88 175 PRO A N 1
ATOM 1445 C CA . PRO A 1 175 ? 6.3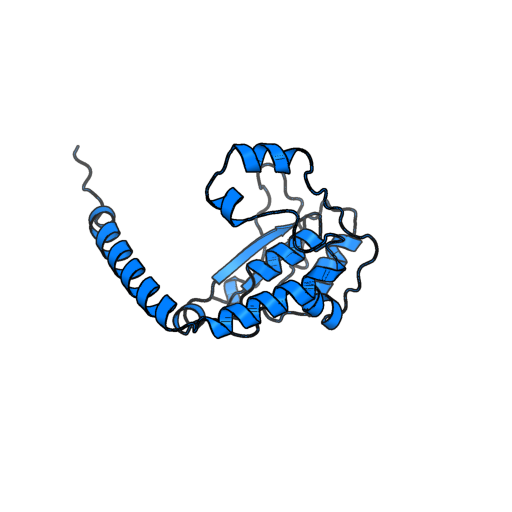89 7.337 -19.824 1.00 88.88 175 PRO A CA 1
ATOM 1446 C C . PRO A 1 175 ? 5.391 8.435 -19.462 1.00 88.88 175 PRO A C 1
ATOM 1448 O O . PRO A 1 175 ? 5.041 9.243 -20.313 1.00 88.88 175 PRO A O 1
ATOM 1451 N N . VAL A 1 176 ? 4.930 8.489 -18.215 1.00 86.06 176 VAL A N 1
ATOM 1452 C CA . VAL A 1 176 ? 3.905 9.469 -17.810 1.00 86.06 176 VAL A CA 1
ATOM 1453 C C . VAL A 1 176 ? 4.556 10.826 -17.563 1.00 86.06 176 VAL A C 1
ATOM 1455 O O . VAL A 1 176 ? 5.522 10.922 -16.813 1.00 86.06 176 VAL A O 1
ATOM 1458 N N . ASP A 1 177 ? 4.075 11.903 -18.180 1.00 84.19 177 ASP A N 1
ATOM 1459 C CA . ASP A 1 177 ? 4.615 13.249 -17.936 1.00 84.19 177 ASP A CA 1
ATOM 1460 C C . ASP A 1 177 ? 3.873 13.992 -16.808 1.00 84.19 177 ASP A C 1
ATOM 1462 O O . ASP A 1 177 ? 2.863 13.529 -16.279 1.00 84.19 177 ASP A O 1
ATOM 1466 N N . SER A 1 178 ? 4.372 15.169 -16.418 1.00 81.56 178 SER A N 1
ATOM 1467 C CA . SER A 1 178 ? 3.737 16.001 -15.384 1.00 81.56 178 SER A CA 1
ATOM 1468 C C . SER A 1 178 ? 2.353 16.527 -15.777 1.00 81.56 178 SER A C 1
ATOM 1470 O O . SER A 1 178 ? 1.615 16.994 -14.915 1.00 81.56 178 SER A O 1
ATOM 1472 N N . ASN A 1 179 ? 2.006 16.472 -17.066 1.00 82.25 179 ASN A N 1
ATOM 1473 C CA . ASN A 1 179 ? 0.694 16.850 -17.579 1.00 82.25 179 ASN A CA 1
ATOM 1474 C C . ASN A 1 179 ? -0.281 15.660 -17.572 1.00 82.25 179 ASN A C 1
ATOM 1476 O O . ASN A 1 179 ? -1.437 15.821 -17.960 1.00 82.25 179 ASN A O 1
ATOM 1480 N N . GLY A 1 180 ? 0.167 14.474 -17.140 1.00 71.19 180 GLY A N 1
ATOM 1481 C CA . GLY A 1 180 ? -0.625 13.249 -17.163 1.00 71.19 180 GLY A CA 1
ATOM 1482 C C . GLY A 1 180 ? -0.830 12.691 -18.571 1.00 71.19 180 GLY A C 1
ATOM 1483 O O . GLY A 1 180 ? -1.764 11.918 -18.790 1.00 71.19 180 GLY A O 1
ATOM 1484 N N . SER A 1 181 ? 0.009 13.077 -19.536 1.00 71.12 181 SER A N 1
ATOM 1485 C CA . SER A 1 181 ? 0.019 12.441 -20.852 1.00 71.12 181 SER A CA 1
ATOM 1486 C C . SER A 1 181 ? 0.381 10.962 -20.698 1.00 71.12 181 SER A C 1
ATOM 1488 O O . SER A 1 181 ? 1.166 10.603 -19.821 1.00 71.12 181 SER A O 1
ATOM 1490 N N . PHE A 1 182 ? -0.155 10.132 -21.599 1.00 71.75 182 PHE A N 1
ATOM 1491 C CA . PHE A 1 182 ? -0.175 8.661 -21.557 1.00 71.75 182 PHE A CA 1
ATOM 1492 C C . PHE A 1 182 ? -1.211 8.094 -20.569 1.00 71.75 182 PHE A C 1
ATOM 1494 O O . PHE A 1 182 ? -0.925 7.934 -19.383 1.00 71.75 182 PHE A O 1
ATOM 1501 N N . PRO A 1 183 ? -2.429 7.771 -21.053 1.00 65.50 183 PRO A N 1
ATOM 1502 C CA . PRO A 1 183 ? -3.487 7.251 -20.201 1.00 65.50 183 PRO A CA 1
ATOM 1503 C C . PRO A 1 183 ? -3.105 5.898 -19.603 1.00 65.50 183 PRO A C 1
ATOM 1505 O O . PRO A 1 183 ? -2.379 5.101 -20.203 1.00 65.50 183 PRO A O 1
ATOM 1508 N N . ILE A 1 184 ? -3.656 5.631 -18.422 1.00 67.56 184 ILE A N 1
ATOM 1509 C CA . ILE A 1 184 ? -3.528 4.345 -17.751 1.00 67.56 184 ILE A CA 1
ATOM 1510 C C . ILE A 1 184 ? -4.153 3.268 -18.638 1.00 67.56 184 ILE A C 1
ATOM 1512 O O . ILE A 1 184 ? -5.368 3.233 -18.818 1.00 67.56 184 ILE A O 1
ATOM 1516 N N . TYR A 1 185 ? -3.318 2.382 -19.172 1.00 70.88 185 TYR A N 1
ATOM 1517 C CA . TYR A 1 185 ? -3.777 1.244 -19.957 1.00 70.88 185 TYR A CA 1
ATOM 1518 C C . TYR A 1 185 ? -3.837 0.013 -19.057 1.00 70.88 185 TYR A C 1
ATOM 1520 O O . TYR A 1 185 ? -2.835 -0.655 -18.809 1.00 70.88 185 TYR A O 1
ATOM 1528 N N . CYS A 1 186 ? -5.026 -0.244 -18.525 1.00 71.88 186 CYS A N 1
ATOM 1529 C CA . CYS A 1 186 ? -5.346 -1.455 -17.782 1.00 71.88 186 CYS A CA 1
ATOM 1530 C C . CYS A 1 186 ? -6.343 -2.246 -18.614 1.00 71.88 186 CYS A C 1
ATOM 1532 O O . CYS A 1 186 ? -7.543 -2.203 -18.353 1.00 71.88 186 CYS A O 1
ATOM 1534 N N . ASP A 1 187 ? -5.819 -2.931 -19.631 1.00 62.62 187 ASP A N 1
ATOM 1535 C CA . ASP A 1 187 ? -6.584 -3.684 -20.636 1.00 62.62 187 ASP A CA 1
ATOM 1536 C C . ASP A 1 187 ? -7.641 -4.622 -20.040 1.00 62.62 187 ASP A C 1
ATOM 1538 O O . ASP A 1 187 ? -8.659 -4.894 -20.663 1.00 62.62 187 ASP A O 1
ATOM 1542 N N . LEU A 1 188 ? -7.434 -5.084 -18.805 1.00 60.06 188 LEU A N 1
ATOM 1543 C CA . LEU A 1 188 ? -8.345 -6.003 -18.134 1.00 60.06 188 LEU A CA 1
ATOM 1544 C C . LEU A 1 188 ? -9.603 -5.354 -17.541 1.00 60.06 188 LEU A C 1
ATOM 1546 O O . LEU A 1 188 ? -10.558 -6.076 -17.276 1.00 60.06 188 LEU A O 1
ATOM 1550 N N . PHE A 1 189 ? -9.667 -4.034 -17.321 1.00 63.03 189 PHE A N 1
ATOM 1551 C CA . PHE A 1 189 ? -10.871 -3.455 -16.701 1.00 63.03 189 PHE A CA 1
ATOM 1552 C C . PHE A 1 189 ? -12.115 -3.553 -17.587 1.00 63.03 189 PHE A C 1
ATOM 1554 O O . PHE A 1 189 ? -13.213 -3.663 -17.051 1.00 63.03 189 PHE A O 1
ATOM 1561 N N . SER A 1 190 ? -11.959 -3.578 -18.913 1.00 58.28 190 SER A N 1
ATOM 1562 C CA . SER A 1 190 ? -13.081 -3.773 -19.840 1.00 58.28 190 SER A CA 1
ATOM 1563 C C . SER A 1 190 ? -13.665 -5.187 -19.833 1.00 58.28 190 SER A C 1
ATOM 1565 O O . SER A 1 190 ? -14.721 -5.393 -20.414 1.00 58.28 190 SER A O 1
ATOM 1567 N N . GLU A 1 191 ? -12.989 -6.162 -19.218 1.00 55.84 191 GLU A N 1
ATOM 1568 C CA . GLU A 1 191 ? -13.495 -7.537 -19.075 1.00 55.84 191 GLU A CA 1
ATOM 1569 C C . GLU A 1 191 ? -14.116 -7.795 -17.691 1.00 55.84 191 GLU A C 1
ATOM 1571 O O . GLU A 1 191 ? -14.720 -8.842 -17.461 1.00 55.84 191 GLU A O 1
ATOM 1576 N N . ILE A 1 192 ? -13.946 -6.854 -16.758 1.00 57.91 192 ILE A N 1
ATOM 1577 C CA . ILE A 1 192 ? -14.326 -6.987 -15.346 1.00 57.91 192 ILE A CA 1
ATOM 1578 C C . ILE A 1 192 ? -15.687 -6.331 -15.043 1.00 57.91 192 ILE A C 1
ATOM 1580 O O . ILE A 1 192 ? -16.364 -6.758 -14.104 1.00 57.91 192 ILE A O 1
ATOM 1584 N N . PHE A 1 193 ? -16.089 -5.323 -15.825 1.00 51.38 193 PHE A N 1
ATOM 1585 C CA . PHE A 1 193 ? -17.371 -4.606 -15.729 1.00 51.38 193 PHE A CA 1
ATOM 1586 C C . PHE A 1 193 ? -18.148 -4.709 -17.039 1.00 51.38 193 PHE A C 1
ATOM 1588 O O . PHE A 1 193 ? -19.397 -4.743 -16.964 1.00 51.38 193 PHE A O 1
#

Nearest PDB structures (foldseek):
  2gam-assembly2_D  TM=8.568E-01  e=3.780E-07  Mus musculus
  3otk-assembly6_D  TM=8.608E-01  e=4.573E-07  Mus musculus
  6lg1-assembly1_B  TM=5.422E-01  e=9.420E-01  Landoltia punctata
  6lfz-assembly1_B  TM=5.665E-01  e=1.894E+00  Scutellaria baicalensis
  6lg0-assembly1_B  TM=4.825E-01  e=6.327E+00  Scutellaria baicalensis

pLDDT: mean 79.14, std 17.06, range [31.64, 97.69]

Radius of gyration: 20.84 Å; Cα contacts (8 Å, |Δi|>4): 166; chains: 1; bounding box: 51×47×44 Å

Foldseek 3Di:
DDDPDDPVVVCVVVVVVVVVVVVVVLVVPDDPVVVVVLVVLQCQLAVVVPPDDPPDDDVVCVVVCVVVRCVVVVVVDDDDDQDPDADLALVRLCSNGPADPADSDPVCLVDEEEEEDEDEDRQVVVSHVCRVVHHLRYAYEYAYAPPHPDVVSVVSLVSVQVNHVRYHYDPDHYHQDPVRPDDRDPVCVVVVD